Protein 6W54 (pdb70)

B-factor: mean 24.93, std 11.43, range [11.25, 69.21]

Sequence (221 aa):
LYSHLNGTNEEVLDRMKVAELCKGWSVYRDASEWANFKKEMFTPDANIWTTWSGAQTIDSFIQISKDGKDKGAFIMHRECGTLVDLNPKTQRAIGKMKTTITQRFEYEGVPFDIDCDNYFIFFCLKDSNGDWKARWYKVFYVKDKFVPVGVPTAENMEKLAKKLFSKENLEQYPWGYQYLAVAQANLGYPIDKKLPTWKNELYHTMYDAMKEWMEGKEIDLHW

Secondary structure (DSSP, 8-state):
--B-SS--HHHHHHHHHHHHHHHHIIIIIHTT-HHHHHTTEEEEEEEEETTTEEEEHHHHHHHHHHHHHTT--EEEEEEEEEEEEETTTTEEEEEEEEEEEEEEEETTEEEEEEEEEEEEEEEEE-TTS-EEEEEEEEEEEEEEEEESS---HHHHHHHHHHT-HHHHTTS-TTSHHHHHHHHHHT--------BSSSTHHHHHHHHHHHHHTT-------

Structure (mmCIF, N/CA/C/O backbone):
data_6W54
#
_entry.id   6W54
#
_cell.length_a   81.971
_cell.length_b   81.971
_cell.length_c   103.055
_cell.angle_alpha   90.000
_cell.angle_beta   90.000
_cell.angle_gamma   120.000
#
_symmetry.space_group_name_H-M   'H 3'
#
loop_
_entity.id
_entity.type
_entity.pdbx_description
1 polymer 'Gallate decarboxylase'
2 non-polymer 4-NITROCATECHOL
3 non-polymer 'POTASSIUM ION'
4 non-polymer 'COBALT (II) ION'
5 water water
#
loop_
_atom_site.group_PDB
_atom_site.id
_atom_site.type_symbol
_atom_site.label_atom_id
_atom_site.label_alt_id
_atom_site.label_comp_id
_atom_site.label_asym_id
_atom_site.label_entity_id
_atom_site.label_seq_id
_atom_site.pdbx_PDB_ins_code
_atom_site.Cartn_x
_atom_site.Cartn_y
_atom_site.Cartn_z
_atom_site.occupancy
_atom_site.B_iso_or_equiv
_atom_site.auth_seq_id
_atom_site.auth_comp_id
_atom_site.auth_asym_id
_atom_site.auth_atom_id
_atom_site.pdbx_PDB_model_num
ATOM 1 N N . LEU A 1 11 ? 13.19700 17.72900 85.59000 1.000 46.80000 11 LEU A N 1
ATOM 2 C CA . LEU A 1 11 ? 13.25700 16.76500 86.68400 1.000 46.25000 11 LEU A CA 1
ATOM 3 C C . LEU A 1 11 ? 11.87700 16.17300 86.91000 1.000 41.66000 11 LEU A C 1
ATOM 4 O O . LEU A 1 11 ? 11.35900 16.13700 88.03100 1.000 41.59000 11 LEU A O 1
ATOM 9 N N . TYR A 1 12 ? 11.28100 15.72700 85.81600 1.000 36.51000 12 TYR A N 1
ATOM 10 C CA . TYR A 1 12 ? 9.98400 15.09400 85.88700 1.000 29.85000 12 TYR A CA 1
ATOM 11 C C . TYR A 1 12 ? 10.12400 13.62100 86.28500 1.000 24.91000 12 TYR A C 1
ATOM 12 O O . TYR A 1 12 ? 11.19100 13.00200 86.15900 1.000 25.57000 12 TYR A O 1
ATOM 21 N N . SER A 1 13 ? 9.01000 13.05800 86.73600 1.000 21.11000 13 SER A N 1
ATOM 22 C CA . SER A 1 13 ? 8.86200 11.62900 86.95400 1.000 19.28000 13 SER A CA 1
ATOM 23 C C . SER A 1 13 ? 8.29000 11.01000 85.68100 1.000 18.10000 13 SER A C 1
ATOM 24 O O . SER A 1 13 ? 7.24800 11.45500 85.18400 1.000 21.70000 13 SER A O 1
ATOM 27 N N . HIS A 1 14 ? 8.97400 9.99900 85.14500 1.000 17.68000 14 HIS A N 1
ATOM 28 C CA . HIS A 1 14 ? 8.49900 9.35600 83.91600 1.000 15.53000 14 HIS A CA 1
ATOM 29 C C . HIS A 1 14 ? 8.88600 7.88800 83.81900 1.000 15.58000 14 HIS A C 1
ATOM 30 O O . HIS A 1 14 ? 8.23700 7.12800 83.09200 1.000 17.98000 14 HIS A O 1
ATOM 37 N N . LEU A 1 15 ? 9.93100 7.46800 84.53200 1.000 15.44000 15 LEU A N 1
ATOM 38 C CA . LEU A 1 15 ? 10.27100 6.05600 84.65800 1.000 16.64000 15 LEU A CA 1
ATOM 39 C C . LEU A 1 15 ? 10.57700 5.77700 86.12000 1.000 15.59000 15 LEU A C 1
ATOM 40 O O . LEU A 1 15 ? 11.03200 6.65700 86.85100 1.000 17.42000 15 LEU A O 1
ATOM 45 N N . ASN A 1 16 ? 10.29600 4.55700 86.55400 1.000 16.82000 16 ASN A N 1
ATOM 46 C CA . ASN A 1 16 ? 10.61100 4.13200 87.92900 1.000 17.33000 16 ASN A CA 1
ATOM 47 C C . ASN A 1 16 ? 9.87700 5.07600 88.87600 1.000 18.25000 16 ASN A C 1
ATOM 48 O O . ASN A 1 16 ? 8.69200 5.35800 88.64800 1.000 17.63000 16 ASN A O 1
ATOM 53 N N . GLY A 1 17 ? 10.50900 5.56300 89.94000 1.000 17.93000 17 GLY A N 1
ATOM 54 C CA . GLY A 1 17 ? 9.80400 6.44500 90.85400 1.000 19.64000 17 GLY A CA 1
ATOM 55 C C . GLY A 1 17 ? 9.08600 5.69000 91.94800 1.000 19.27000 17 GLY A C 1
ATOM 56 O O . GLY A 1 17 ? 9.17900 4.46600 92.08000 1.000 20.93000 17 GLY A O 1
ATOM 57 N N . THR A 1 18 ? 8.36600 6.45100 92.76600 1.000 19.74000 18 THR A N 1
ATOM 58 C CA . THR A 1 18 ? 7.63200 5.86700 93.87500 1.000 19.59000 18 THR A CA 1
ATOM 59 C C . THR A 1 18 ? 6.37700 5.15700 93.36400 1.000 18.67000 18 THR A C 1
ATOM 60 O O . THR A 1 18 ? 5.92900 5.35900 92.23200 1.000 18.28000 18 THR A O 1
ATOM 64 N N . ASN A 1 19 ? 5.80200 4.31100 94.22100 1.000 18.77000 19 ASN A N 1
ATOM 65 C CA . ASN A 1 19 ? 4.58900 3.60700 93.84100 1.000 19.08000 19 ASN A CA 1
ATOM 66 C C . ASN A 1 19 ? 3.46500 4.57600 93.49900 1.000 18.27000 19 ASN A C 1
ATOM 67 O O . ASN A 1 19 ? 2.71400 4.34200 92.54800 1.000 18.88000 19 ASN A O 1
ATOM 72 N N . GLU A 1 20 ? 3.32100 5.66600 94.26300 1.000 19.19000 20 GLU A N 1
ATOM 73 C CA . GLU A 1 20 ? 2.27700 6.63700 93.94400 1.000 21.71000 20 GLU A CA 1
ATOM 74 C C . GLU A 1 20 ? 2.52900 7.30700 92.60000 1.000 20.60000 20 GLU A C 1
ATOM 75 O O . GLU A 1 20 ? 1.58100 7.54600 91.83600 1.000 19.13000 20 GLU A O 1
ATOM 81 N N . GLU A 1 21 ? 3.79700 7.61500 92.29200 1.000 20.93000 21 GLU A N 1
ATOM 82 C CA . GLU A 1 21 ? 4.13300 8.15100 90.97000 1.000 18.17000 21 GLU A CA 1
ATOM 83 C C . GLU A 1 21 ? 3.79000 7.16400 89.85900 1.000 17.49000 21 GLU A C 1
ATOM 84 O O . GLU A 1 21 ? 3.20100 7.54000 88.84400 1.000 17.95000 21 GLU A O 1
ATOM 90 N N . VAL A 1 22 ? 4.14700 5.89100 90.03000 1.000 17.15000 22 VAL A N 1
ATOM 91 C CA . VAL A 1 22 ? 3.79300 4.88400 89.02600 1.000 14.93000 22 VAL A CA 1
ATOM 92 C C . VAL A 1 22 ? 2.29400 4.90000 88.78100 1.000 16.84000 22 VAL A C 1
ATOM 93 O O . VAL A 1 22 ? 1.82400 4.89800 87.63500 1.000 16.75000 22 VAL A O 1
ATOM 97 N N . LEU A 1 23 ? 1.51300 4.90600 89.86700 1.000 17.13000 23 LEU A N 1
ATOM 98 C CA . LEU A 1 23 ? 0.06800 4.80100 89.71800 1.000 16.35000 23 LEU A CA 1
ATOM 99 C C . LEU A 1 23 ? -0.51600 6.04400 89.04700 1.000 15.17000 23 LEU A C 1
ATOM 100 O O . LEU A 1 23 ? -1.42700 5.93900 88.21700 1.000 15.68000 23 LEU A O 1
ATOM 105 N N . ASP A 1 24 ? 0.00900 7.22100 89.36800 1.000 15.21000 24 ASP A N 1
ATOM 106 C CA . ASP A 1 24 ? -0.37700 8.43600 88.64900 1.000 16.95000 24 ASP A CA 1
ATOM 107 C C . ASP A 1 24 ? -0.05500 8.33700 87.16000 1.000 16.28000 24 ASP A C 1
ATOM 108 O O . ASP A 1 24 ? -0.88100 8.68700 86.32100 1.000 16.30000 24 ASP A O 1
ATOM 113 N N . ARG A 1 25 ? 1.13000 7.85600 86.80500 1.000 16.59000 25 ARG A N 1
ATOM 114 C CA . ARG A 1 25 ? 1.46200 7.72900 85.38600 1.000 14.36000 25 ARG A CA 1
ATOM 115 C C . ARG A 1 25 ? 0.59600 6.68200 84.69900 1.000 14.46000 25 ARG A C 1
ATOM 116 O O . ARG A 1 25 ? 0.25600 6.83400 83.52200 1.000 15.28000 25 ARG A O 1
ATOM 124 N N . MET A 1 26 ? 0.21900 5.62200 85.40800 1.000 14.47000 26 MET A N 1
ATOM 125 C CA . MET A 1 26 ? -0.68600 4.64000 84.82600 1.000 16.39000 26 MET A CA 1
ATOM 126 C C . MET A 1 26 ? -2.03200 5.28700 84.52600 1.000 15.20000 26 MET A C 1
ATOM 127 O O . MET A 1 26 ? -2.63900 5.05100 83.47200 1.000 15.57000 26 MET A O 1
ATOM 132 N N . LYS A 1 27 ? -2.53700 6.08600 85.46400 1.000 14.77000 27 LYS A N 1
ATOM 133 C CA . LYS A 1 27 ? -3.85800 6.68800 85.28500 1.000 13.73000 27 LYS A CA 1
ATOM 134 C C . LYS A 1 27 ? -3.85700 7.69600 84.14700 1.000 12.63000 27 LYS A C 1
ATOM 135 O O . LYS A 1 27 ? -4.82600 7.77600 83.38000 1.000 14.32000 27 LYS A O 1
ATOM 141 N N . VAL A 1 28 ? -2.79000 8.48200 84.02800 1.000 13.31000 28 VAL A N 1
ATOM 142 C CA . VAL A 1 28 ? -2.68800 9.43100 82.91400 1.000 14.12000 28 VAL A CA 1
ATOM 143 C C . VAL A 1 28 ? -2.56400 8.69300 81.58300 1.000 15.08000 28 VAL A C 1
ATOM 144 O O . VAL A 1 28 ? -3.20900 9.06200 80.58600 1.000 14.43000 28 VAL A O 1
ATOM 148 N N . ALA A 1 29 ? -1.77900 7.61500 81.54900 1.000 13.79000 29 ALA A N 1
ATOM 149 C CA . ALA A 1 29 ? -1.66700 6.84300 80.31100 1.000 14.80000 29 ALA A CA 1
ATOM 150 C C . ALA A 1 29 ? -3.01500 6.29400 79.86500 1.000 14.83000 29 ALA A C 1
ATOM 151 O O . ALA A 1 29 ? -3.34000 6.33000 78.67100 1.000 14.22000 29 ALA A O 1
ATOM 153 N N . GLU A 1 30 ? -3.81300 5.77400 80.80800 1.000 14.53000 30 GLU A N 1
ATOM 154 C CA . GLU A 1 30 ? -5.12900 5.26200 80.44900 1.000 13.85000 30 GLU A CA 1
ATOM 155 C C . GLU A 1 30 ? -5.99700 6.38400 79.87200 1.000 14.36000 30 GLU A C 1
ATOM 156 O O . GLU A 1 30 ? -6.73300 6.18900 78.89800 1.000 15.01000 30 GLU A O 1
ATOM 162 N N . LEU A 1 31 ? -5.99100 7.54400 80.53000 1.000 13.72000 31 LEU A N 1
ATOM 163 C CA . LEU A 1 31 ? -6.75900 8.68800 80.04900 1.000 14.15000 31 LEU A CA 1
ATOM 164 C C . LEU A 1 31 ? -6.48300 8.95900 78.57600 1.000 13.04000 31 LEU A C 1
ATOM 165 O O . LEU A 1 31 ? -7.40900 9.04300 77.76500 1.000 14.21000 31 LEU A O 1
ATOM 170 N N . CYS A 1 32 ? -5.213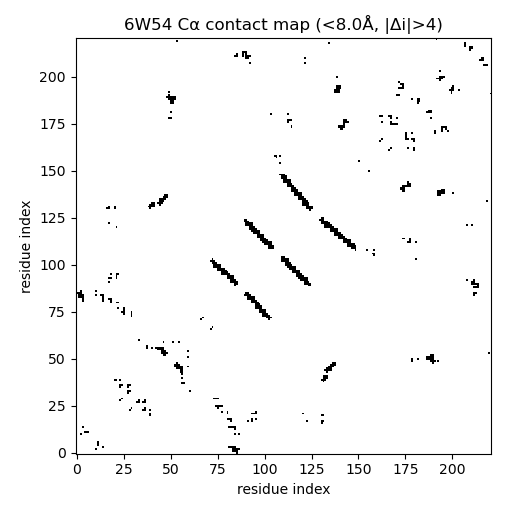00 9.08700 78.21200 1.000 14.73000 32 CYS A N 1
ATOM 171 C CA . CYS A 1 32 ? -4.86500 9.35800 76.81800 1.000 13.65000 32 CYS A CA 1
ATOM 172 C C . CYS A 1 32 ? -5.43500 8.28400 75.89100 1.000 13.29000 32 CYS A C 1
ATOM 173 O O . CYS A 1 32 ? -6.00600 8.59300 74.84200 1.000 13.86000 32 CYS A O 1
ATOM 176 N N . LYS A 1 33 ? -5.25500 7.01300 76.24300 1.000 13.33000 33 LYS A N 1
ATOM 177 C CA . LYS A 1 33 ? -5.73500 5.92600 75.40900 1.000 14.11000 33 LYS A CA 1
ATOM 178 C C . LYS A 1 33 ? -7.23100 5.95900 75.20900 1.000 15.18000 33 LYS A C 1
ATOM 179 O O . LYS A 1 33 ? -7.72800 5.36500 74.24200 1.000 15.32000 33 LYS A O 1
ATOM 185 N N . GLY A 1 34 ? -7.96100 6.63600 76.09200 1.000 13.15000 34 GLY A N 1
ATOM 186 C CA . GLY A 1 34 ? -9.39000 6.81400 75.90100 1.000 14.48000 34 GLY A CA 1
ATOM 187 C C . GLY A 1 34 ? -9.74600 7.46600 74.58100 1.000 13.17000 34 GLY A C 1
ATOM 188 O O . GLY A 1 34 ? -10.83300 7.21800 74.05800 1.000 14.97000 34 GLY A O 1
ATOM 189 N N . TRP A 1 35 ? -8.84400 8.26800 74.00500 1.000 13.07000 35 TRP A N 1
ATOM 190 C CA . TRP A 1 35 ? -9.14300 8.83400 72.69400 1.000 15.19000 35 TRP A CA 1
ATOM 191 C C . TRP A 1 35 ? -9.31600 7.71700 71.68200 1.000 16.16000 35 TRP A C 1
ATOM 192 O O . TRP A 1 35 ? -10.30100 7.68500 70.92400 1.000 16.19000 35 TRP A O 1
ATOM 203 N N . SER A 1 36 ? -8.35700 6.78700 71.65700 1.000 16.22000 36 SER A N 1
ATOM 204 C CA . SER A 1 36 ? -8.40600 5.70000 70.68700 1.000 16.01000 36 SER A CA 1
ATOM 205 C C . SER A 1 36 ? -9.53600 4.72000 70.99500 1.000 15.41000 36 SER A C 1
ATOM 206 O O . SER A 1 36 ? -10.26000 4.28900 70.08800 1.000 18.38000 36 SER A O 1
ATOM 209 N N . VAL A 1 37 ? -9.74000 4.38700 72.26200 1.000 15.72000 37 VAL A N 1
ATOM 210 C CA . VAL A 1 37 ? -10.74400 3.38300 72.60000 1.000 15.64000 37 VAL A CA 1
ATOM 211 C C . VAL A 1 37 ? -12.15400 3.96800 72.53800 1.000 13.80000 37 VAL A C 1
ATOM 212 O O . VAL A 1 37 ? -13.07000 3.38000 71.94100 1.000 16.72000 37 VAL A O 1
ATOM 216 N N . TYR A 1 38 ? -12.36600 5.13000 73.16000 1.000 15.02000 38 TYR A N 1
ATOM 217 C CA . TYR A 1 38 ? -13.72700 5.63500 73.31400 1.000 16.66000 38 TYR A CA 1
ATOM 218 C C . TYR A 1 38 ? -14.21000 6.40600 72.09400 1.000 16.64000 38 TYR A C 1
ATOM 219 O O . TYR A 1 38 ? -15.36000 6.24500 71.68900 1.000 17.23000 38 TYR A O 1
ATOM 228 N N . ARG A 1 39 ? -13.37800 7.26400 71.50100 1.000 15.31000 39 ARG A N 1
ATOM 229 C CA . ARG A 1 39 ? -13.87700 8.04600 70.38300 1.000 16.88000 39 ARG A CA 1
ATOM 230 C C . ARG A 1 39 ? -14.21900 7.14300 69.21400 1.000 16.16000 39 ARG A C 1
ATOM 231 O O . ARG A 1 39 ? -15.25100 7.32500 68.56600 1.000 17.66000 39 ARG A O 1
ATOM 239 N N . ASP A 1 40 ? -13.35800 6.16800 68.92300 1.000 16.90000 40 ASP A N 1
ATOM 240 C CA . ASP A 1 40 ? -13.60900 5.31900 67.76400 1.000 19.50000 40 ASP A CA 1
ATOM 241 C C . ASP A 1 40 ? -14.89700 4.53300 67.93000 1.000 22.38000 40 ASP A C 1
ATOM 242 O O . ASP A 1 40 ? -15.59100 4.25600 66.94900 1.000 26.02000 40 ASP A O 1
ATOM 247 N N . ALA A 1 41 ? -15.24600 4.19800 69.16300 1.000 20.01000 41 ALA A N 1
ATOM 248 C CA . ALA A 1 41 ? -16.41700 3.38900 69.48300 1.000 18.79000 41 ALA A CA 1
ATOM 249 C C . ALA A 1 41 ? -17.64000 4.23600 69.83200 1.000 19.68000 41 ALA A C 1
ATOM 250 O O . ALA A 1 41 ? -18.66900 3.68300 70.23200 1.000 20.33000 41 ALA A O 1
ATOM 252 N N . SER A 1 42 ? -17.54400 5.55800 69.67000 1.000 17.92000 42 SER A N 1
ATOM 253 C CA . SER A 1 42 ? -18.59900 6.50100 70.06000 1.000 17.72000 42 SER A CA 1
ATOM 254 C C . SER A 1 42 ? -19.09400 6.30000 71.49100 1.000 19.18000 42 SER A C 1
ATOM 255 O O . SER A 1 42 ? -20.28600 6.40800 71.76800 1.000 19.47000 42 SER A O 1
ATOM 258 N N . GLU A 1 43 ? -18.16400 6.02800 72.40700 1.000 17.39000 43 GLU A N 1
ATOM 259 C CA . GLU A 1 43 ? -18.47400 5.97000 73.83200 1.000 17.59000 43 GLU A CA 1
ATOM 260 C C . GLU A 1 43 ? -18.25400 7.37200 74.39400 1.000 17.44000 43 GLU A C 1
ATOM 261 O O . GLU A 1 43 ? -17.23000 7.68000 75.00500 1.000 17.24000 43 GLU A O 1
ATOM 267 N N . TRP A 1 44 ? -19.24800 8.25000 74.15400 1.000 18.04000 44 TRP A N 1
ATOM 268 C CA . TRP A 1 44 ? -19.04400 9.68000 74.34800 1.000 18.01000 44 TRP A CA 1
ATOM 269 C C . TRP A 1 44 ? -18.99800 10.08500 75.81500 1.000 17.92000 44 TRP A C 1
ATOM 270 O O . TRP A 1 44 ? -18.28400 11.03300 76.15200 1.000 18.41000 44 TRP A O 1
ATOM 281 N N . ALA A 1 45 ? -19.74600 9.40500 76.69700 1.000 17.36000 45 ALA A N 1
ATOM 282 C CA . ALA A 1 45 ? -19.63300 9.72200 78.11600 1.000 19.70000 45 ALA A CA 1
ATOM 283 C C . ALA A 1 45 ? -18.25200 9.33600 78.64700 1.000 17.88000 45 ALA A C 1
ATOM 284 O O . ALA A 1 45 ? -17.65300 10.07200 79.44000 1.000 18.35000 45 ALA A O 1
ATOM 286 N N . ASN A 1 46 ? -17.73100 8.17900 78.22600 1.000 16.72000 46 ASN A N 1
ATOM 287 C CA . ASN A 1 46 ? -16.39400 7.78200 78.66200 1.000 16.47000 46 ASN A CA 1
ATOM 288 C C . ASN A 1 46 ? -15.34700 8.74800 78.12300 1.000 15.47000 46 ASN A C 1
ATOM 289 O O . ASN A 1 46 ? -14.37900 9.07700 78.81600 1.000 16.02000 46 ASN A O 1
ATOM 294 N N . PHE A 1 47 ? -15.53000 9.20400 76.88000 1.000 14.94000 47 PHE A N 1
ATOM 295 C CA . PHE A 1 47 ? -14.62700 10.17700 76.27700 1.000 15.22000 47 PHE A CA 1
ATOM 296 C C . PHE A 1 47 ? -14.63200 11.48600 77.05300 1.000 16.09000 47 PHE A C 1
ATOM 297 O O . PHE A 1 47 ? -13.57400 12.03400 77.39400 1.000 15.77000 47 PHE A O 1
ATOM 305 N N . LYS A 1 48 ? -15.81900 11.99200 77.38100 1.000 16.28000 48 LYS A N 1
ATOM 306 C CA A LYS A 1 48 ? -15.88000 13.26200 78.09000 0.620 15.28000 48 LYS A CA 1
ATOM 307 C CA B LYS A 1 48 ? -15.88600 13.26200 78.09500 0.380 16.37000 48 LYS A CA 1
ATOM 308 C C . LYS A 1 48 ? -15.18000 13.17600 79.44200 1.000 15.98000 48 LYS A C 1
ATOM 309 O O . LYS A 1 48 ? -14.62000 14.17600 79.92900 1.000 17.82000 48 LYS A O 1
ATOM 320 N N . GLU A 1 49 ? -15.20400 11.99800 80.07100 1.000 15.09000 49 GLU A N 1
ATOM 321 C CA . GLU A 1 49 ? -14.56400 11.84200 81.38100 1.000 15.75000 49 GLU A CA 1
ATOM 322 C C . GLU A 1 49 ? -13.05100 12.05200 81.34100 1.000 17.66000 49 GLU A C 1
ATOM 323 O O . GLU A 1 49 ? -12.42800 12.24100 82.39800 1.000 17.89000 49 GLU A O 1
ATOM 329 N N . MET A 1 50 ? -12.43100 11.99400 80.16000 1.000 15.76000 50 MET A N 1
ATOM 330 C CA . MET A 1 50 ? -11.01000 12.25600 80.05900 1.000 14.38000 50 MET A CA 1
ATOM 331 C C . MET A 1 50 ? -10.66000 13.71000 80.32600 1.000 14.53000 50 MET A C 1
ATOM 332 O O . MET A 1 50 ? -9.48000 14.00300 80.55900 1.000 15.98000 50 MET A O 1
ATOM 337 N N . PHE A 1 51 ? -11.64500 14.61900 80.26800 1.000 15.78000 51 PHE A N 1
ATOM 338 C CA . PHE A 1 51 ? -11.39300 16.04300 80.14300 1.000 16.15000 51 PHE A CA 1
ATOM 339 C C . PHE A 1 51 ? -12.00700 16.85000 81.28000 1.000 15.05000 51 PHE A C 1
ATOM 340 O O . PHE A 1 51 ? -13.02600 16.46500 81.87700 1.000 16.59000 51 PHE A O 1
ATOM 348 N N . THR A 1 52 ? -11.35800 17.99700 81.56300 1.000 15.50000 52 THR A N 1
ATOM 349 C CA . THR A 1 52 ? -11.97400 19.00700 82.40800 1.000 16.71000 52 THR A CA 1
ATOM 350 C C . THR A 1 52 ? -13.22000 19.55000 81.70900 1.000 17.11000 52 THR A C 1
ATOM 351 O O . THR A 1 52 ? -13.37700 19.40200 80.49600 1.000 17.47000 52 THR A O 1
ATOM 355 N N . PRO A 1 53 ? -14.13400 20.18500 82.44800 1.000 17.25000 53 PRO A N 1
ATOM 356 C CA . PRO A 1 53 ? -15.37100 20.66900 81.79400 1.000 18.27000 53 PRO A CA 1
ATOM 357 C C . PRO A 1 53 ? -15.10400 21.72100 80.74600 1.000 19.82000 53 PRO A C 1
ATOM 358 O O . PRO A 1 53 ? -15.87800 21.85000 79.78900 1.000 21.79000 53 PRO A O 1
ATOM 362 N N . ASP A 1 54 ? -13.99600 22.44800 80.87400 1.000 21.39000 54 ASP A N 1
ATOM 363 C CA . ASP A 1 54 ? -13.66900 23.56300 79.99200 1.000 21.61000 54 ASP A CA 1
ATOM 364 C C . ASP A 1 54 ? -12.50600 23.24300 79.06500 1.000 19.96000 54 ASP A C 1
ATOM 365 O O . ASP A 1 54 ? -11.86200 24.16000 78.54800 1.000 20.18000 54 ASP A O 1
ATOM 370 N N . ALA A 1 55 ? -12.23900 21.95800 78.83400 1.000 18.35000 55 ALA A N 1
ATOM 371 C CA . ALA A 1 55 ? -11.10700 21.55800 78.00700 1.000 17.38000 55 ALA A CA 1
ATOM 372 C C . ALA A 1 55 ? -11.23200 22.09900 76.58800 1.000 17.08000 55 ALA A C 1
ATOM 373 O O . ALA A 1 55 ? -12.33700 22.27100 76.04500 1.000 18.81000 55 ALA A O 1
ATOM 375 N N . ASN A 1 56 ? -10.07600 22.30100 75.96400 1.000 17.84000 56 ASN A N 1
ATOM 376 C CA . ASN A 1 56 ? -9.98800 22.72400 74.57100 1.000 18.79000 56 ASN A CA 1
ATOM 377 C C . ASN A 1 56 ? -9.18900 21.70500 73.77200 1.000 18.35000 56 ASN A C 1
ATOM 378 O O . ASN A 1 56 ? -8.17100 21.17800 74.25100 1.000 18.63000 56 ASN A O 1
ATOM 383 N N . ILE A 1 57 ? -9.65800 21.47000 72.53900 1.000 16.93000 57 ILE A N 1
ATOM 384 C CA . ILE A 1 57 ? -9.15800 20.45000 71.63100 1.000 17.19000 57 ILE A CA 1
ATOM 385 C C . ILE A 1 57 ? -8.87000 21.11800 70.29800 1.000 17.64000 57 ILE A C 1
ATOM 386 O O . ILE A 1 57 ? -9.59500 22.02800 69.87200 1.000 19.45000 57 ILE A O 1
ATOM 391 N N . TRP A 1 58 ? -7.83000 20.62300 69.60800 1.000 17.35000 58 TRP A N 1
ATOM 392 C CA . TRP A 1 58 ? -7.55400 20.99200 68.22200 1.000 16.71000 58 TRP A CA 1
ATOM 393 C C . TRP A 1 58 ? -7.42600 19.73000 67.39100 1.000 15.10000 58 TRP A C 1
ATOM 394 O O . TRP A 1 58 ? -6.81400 18.75400 67.83800 1.000 15.60000 58 TRP A O 1
ATOM 405 N N . THR A 1 59 ? -8.01100 19.74300 66.19000 1.000 16.09000 59 THR A N 1
ATOM 406 C CA . THR A 1 59 ? -7.75500 18.69900 65.20800 1.000 16.64000 59 THR A CA 1
ATOM 407 C C . THR A 1 59 ? -7.62000 19.36300 63.84900 1.000 14.98000 59 THR A C 1
ATOM 408 O O . THR A 1 59 ? -7.98100 20.53500 63.67700 1.000 17.03000 59 THR A O 1
ATOM 412 N N . THR A 1 60 ? -7.13200 18.59800 62.86100 1.000 15.89000 60 THR A N 1
ATOM 413 C CA . THR A 1 60 ? -6.97800 19.17900 61.52200 1.000 15.16000 60 THR A CA 1
ATOM 414 C C . THR A 1 60 ? -8.31400 19.60200 60.93900 1.000 16.52000 60 THR A C 1
ATOM 415 O O . THR A 1 60 ? -8.39700 20.62100 60.25200 1.000 17.61000 60 THR A O 1
ATOM 419 N N . TRP A 1 61 ? -9.36300 18.80500 61.15800 1.000 16.78000 61 TRP A N 1
ATOM 420 C CA . TRP A 1 61 ? -10.64700 19.04200 60.51200 1.000 17.20000 61 TRP A CA 1
ATOM 421 C C . TRP A 1 61 ? -11.59600 19.92200 61.30700 1.000 18.22000 61 TRP A C 1
ATOM 422 O O . TRP A 1 61 ? -12.57200 20.42200 60.74000 1.000 19.09000 61 TRP A O 1
ATOM 433 N N . SER A 1 62 ? -11.34200 20.11200 62.59400 1.000 19.04000 62 SER A N 1
ATOM 434 C CA . SER A 1 62 ? -12.20100 20.91200 63.44500 1.000 18.54000 62 SER A CA 1
ATOM 435 C C . SER A 1 62 ? -11.57100 22.22600 63.87100 1.000 20.32000 62 SER A C 1
ATOM 436 O O . SER A 1 62 ? -12.30500 23.14400 64.25800 1.000 19.94000 62 SER A O 1
ATOM 439 N N . GLY A 1 63 ? -10.24500 22.34300 63.79800 1.000 19.65000 63 GLY A N 1
ATOM 440 C CA . GLY A 1 63 ? -9.62500 23.50200 64.42200 1.000 19.34000 63 GLY A CA 1
ATOM 441 C C . GLY A 1 63 ? -9.95600 23.52400 65.91400 1.000 18.02000 63 GLY A C 1
ATOM 442 O O . GLY A 1 63 ? -10.25200 22.49700 66.52600 1.000 18.28000 63 GLY A O 1
ATOM 443 N N . ALA A 1 64 ? -9.88700 24.71900 66.49700 1.000 19.92000 64 ALA A N 1
ATOM 444 C CA . ALA A 1 64 ? -10.09500 24.87100 67.93200 1.000 20.65000 64 ALA A CA 1
ATOM 445 C C . ALA A 1 64 ? -11.54400 24.58700 68.31200 1.000 20.56000 64 ALA A C 1
ATOM 446 O O . ALA A 1 64 ? -12.47400 25.09700 67.67700 1.000 21.62000 64 ALA A O 1
ATOM 448 N N . GLN A 1 65 ? -11.73200 23.77900 69.36200 1.000 19.20000 65 GLN A N 1
ATOM 449 C CA . GLN A 1 65 ? -13.05800 23.46800 69.86900 1.000 19.47000 65 GLN A CA 1
ATOM 450 C C . GLN A 1 65 ? -12.99600 23.33400 71.38400 1.000 20.89000 65 GLN A C 1
ATOM 451 O O . GLN A 1 65 ? -11.94100 23.06800 71.96000 1.000 22.30000 65 GLN A O 1
ATOM 457 N N . THR A 1 66 ? -14.14600 23.50700 72.02900 1.000 20.30000 66 THR A N 1
ATOM 458 C CA . THR A 1 66 ? -14.26100 23.02100 73.39800 1.000 20.89000 66 THR A CA 1
ATOM 459 C C . THR A 1 66 ? -14.56700 21.52700 73.37500 1.000 20.13000 66 THR A C 1
ATOM 460 O O . THR A 1 66 ? -14.95400 20.95500 72.35000 1.000 19.60000 66 THR A O 1
ATOM 464 N N . ILE A 1 67 ? -14.41100 20.87500 74.52600 1.000 21.14000 67 ILE A N 1
ATOM 465 C CA . ILE A 1 67 ? -14.72900 19.44900 74.57900 1.000 21.28000 67 ILE A CA 1
ATOM 466 C C . ILE A 1 67 ? -16.19000 19.21700 74.19900 1.000 19.47000 67 ILE A C 1
ATOM 467 O O . ILE A 1 67 ? -16.50100 18.31100 73.42100 1.000 18.31000 67 ILE A O 1
ATOM 472 N N . ASP A 1 68 ? -17.10800 20.04900 74.70000 1.000 19.88000 68 ASP A N 1
ATOM 473 C CA . ASP A 1 68 ? -18.50700 19.81000 74.37100 1.000 20.34000 68 ASP A CA 1
ATOM 474 C C . ASP A 1 68 ? -18.80000 20.08100 72.90300 1.000 19.34000 68 ASP A C 1
ATOM 475 O O . ASP A 1 68 ? -19.52100 19.30800 72.26100 1.000 19.38000 68 ASP A O 1
ATOM 480 N N . SER A 1 69 ? -18.25200 21.16400 72.35100 1.000 20.85000 69 SER A N 1
ATOM 481 C CA . SER A 1 69 ? -18.49500 21.44600 70.93600 1.000 20.81000 69 SER A CA 1
ATOM 482 C C . SER A 1 69 ? -17.85500 20.38200 70.05400 1.000 20.20000 69 SER A C 1
ATOM 483 O O . SER A 1 69 ? -18.42700 19.99300 69.03300 1.000 19.85000 69 SER A O 1
ATOM 486 N N . PHE A 1 70 ? -16.70100 19.86400 70.45700 1.000 19.12000 70 PHE A N 1
ATOM 487 C CA . PHE A 1 70 ? -16.04400 18.81700 69.68900 1.000 17.85000 70 PHE A CA 1
ATOM 488 C C . PHE A 1 70 ? -16.87100 17.54000 69.68200 1.000 17.88000 70 PHE A C 1
ATOM 489 O O . PHE A 1 70 ? -16.93500 16.83800 68.66100 1.000 18.98000 70 PHE A O 1
ATOM 497 N N . ILE A 1 71 ? -17.46400 17.18900 70.83000 1.000 18.04000 71 ILE A N 1
ATOM 498 C CA . ILE A 1 71 ? -18.29300 15.99000 70.87500 1.000 19.03000 71 ILE A CA 1
ATOM 499 C C . ILE A 1 71 ? -19.49000 16.15900 69.94000 1.000 20.31000 71 ILE A C 1
ATOM 500 O O . ILE A 1 71 ? -19.83200 15.24900 69.17300 1.000 19.66000 71 ILE A O 1
ATOM 505 N N . GLN A 1 72 ? -20.13700 17.33800 69.96600 1.000 20.55000 72 GLN A N 1
ATOM 506 C CA . GLN A 1 72 ? -21.30300 17.53800 69.10600 1.000 22.23000 72 GLN A CA 1
ATOM 507 C C . GLN A 1 72 ? -20.93800 17.44800 67.63000 1.000 21.93000 72 GLN A C 1
ATOM 508 O O . GLN A 1 72 ? -21.62800 16.77900 66.85200 1.000 21.32000 72 GLN A O 1
ATOM 514 N N . ILE A 1 73 ? -19.87600 18.14500 67.21100 1.000 22.73000 73 ILE A N 1
ATOM 515 C CA . ILE A 1 73 ? -19.53400 18.12500 65.79200 1.000 20.95000 73 ILE A CA 1
ATOM 516 C C . ILE A 1 73 ? -19.00300 16.75900 65.35800 1.000 19.23000 73 ILE A C 1
ATOM 517 O O . ILE A 1 73 ? -19.17100 16.37400 64.18700 1.000 20.33000 73 ILE A O 1
ATOM 522 N N . SER A 1 74 ? -18.36200 16.00100 66.26500 1.000 18.89000 74 SER A N 1
ATOM 523 C CA . SER A 1 74 ? -17.95300 14.64000 65.92100 1.000 19.91000 74 SER A CA 1
ATOM 524 C C . SER A 1 74 ? -19.15300 13.73500 65.70800 1.000 20.05000 74 SER A C 1
ATOM 525 O O . SER A 1 74 ? -19.18500 12.92200 64.78000 1.000 21.53000 74 SER A O 1
ATOM 528 N N . LYS A 1 75 ? -20.13000 13.82500 66.59900 1.000 20.67000 75 LYS A N 1
ATOM 529 C CA . LYS A 1 75 ? -21.37000 13.08600 66.39500 1.000 21.18000 75 LYS A CA 1
ATOM 530 C C . LYS A 1 75 ? -21.96500 13.41400 65.04200 1.000 23.65000 75 LYS A C 1
ATOM 531 O O . LYS A 1 75 ? -22.38100 12.51900 64.30100 1.000 25.06000 75 LYS A O 1
ATOM 537 N N . ASP A 1 76 ? -22.01800 14.70500 64.70900 1.000 24.24000 76 ASP A N 1
ATOM 538 C CA . ASP A 1 76 ? -22.60300 15.13100 63.43600 1.000 25.13000 76 ASP A CA 1
ATOM 539 C C . ASP A 1 76 ? -21.86200 14.50300 62.26600 1.000 24.52000 76 ASP A C 1
ATOM 540 O O . ASP A 1 76 ? -22.47600 13.99000 61.31900 1.000 25.66000 76 ASP A O 1
ATOM 545 N N . GLY A 1 77 ? -20.53400 14.52700 62.32900 1.000 23.87000 77 GLY A N 1
ATOM 546 C CA . GLY A 1 77 ? -19.74100 13.97700 61.24700 1.000 23.91000 77 GLY A CA 1
ATOM 547 C C . GLY A 1 77 ? -19.90400 12.47800 61.10500 1.000 21.89000 77 GLY A C 1
ATOM 548 O O . GLY A 1 77 ? -20.01900 11.96000 59.99600 1.000 23.34000 77 GLY A O 1
ATOM 549 N N . LYS A 1 78 ? -19.91000 11.75400 62.22500 1.000 21.95000 78 LYS A N 1
ATOM 550 C CA . LYS A 1 78 ? -20.14100 10.31300 62.15700 1.000 24.23000 78 LYS A CA 1
ATOM 551 C C . LYS A 1 78 ? -21.50200 10.00400 61.54500 1.000 25.89000 78 LYS A C 1
ATOM 552 O O . LYS A 1 78 ? -21.62300 9.09800 60.71400 1.000 26.27000 78 LYS A O 1
ATOM 558 N N . ASP A 1 79 ? -22.54200 10.74700 61.94600 1.000 27.86000 79 ASP A N 1
ATOM 559 C CA . ASP A 1 79 ? -23.85800 10.52900 61.36400 1.000 30.18000 79 ASP A CA 1
ATOM 560 C C . ASP A 1 79 ? -23.84100 10.73800 59.85900 1.000 30.85000 79 ASP A C 1
ATOM 561 O O . ASP A 1 79 ? -24.64700 10.13100 59.13900 1.000 31.76000 79 ASP A O 1
ATOM 566 N N . LYS A 1 80 ? -22.95900 11.60400 59.36600 1.000 31.31000 80 LYS A N 1
ATOM 567 C CA . LYS A 1 80 ? -22.84200 11.85600 57.93500 1.000 31.95000 80 LYS A CA 1
ATOM 568 C C . LYS A 1 80 ? -21.88500 10.89500 57.24600 1.000 29.31000 80 LYS A C 1
ATOM 569 O O . LYS A 1 80 ? -21.69000 10.99900 56.03100 1.000 31.32000 80 LYS A O 1
ATOM 575 N N . GLY A 1 81 ? -21.26900 9.98600 57.98400 1.000 27.00000 81 GLY A N 1
ATOM 576 C CA . GLY A 1 81 ? -20.41800 8.98300 57.39300 1.000 27.65000 81 GLY A CA 1
ATOM 577 C C . GLY A 1 81 ? -18.92500 9.19200 57.53700 1.000 25.53000 81 GLY A C 1
ATOM 578 O O . GLY A 1 81 ? -18.15800 8.41900 56.94800 1.000 24.46000 81 GLY A O 1
ATOM 579 N N . ALA A 1 82 ? -18.48000 10.21300 58.27100 1.000 23.02000 82 ALA A N 1
ATOM 580 C CA . ALA A 1 82 ? -17.05600 10.33800 58.55300 1.000 21.32000 82 ALA A CA 1
ATOM 581 C C . ALA A 1 82 ? -16.59300 9.12100 59.33300 1.000 19.30000 82 ALA A C 1
ATOM 582 O O . ALA A 1 82 ? -17.28300 8.65300 60.24400 1.000 21.67000 82 ALA A O 1
ATOM 584 N N . PHE A 1 83 ? -15.40900 8.59700 58.96600 1.000 16.88000 83 PHE A N 1
ATOM 585 C CA . PHE A 1 83 ? -14.95100 7.29400 59.45800 1.000 16.86000 83 PHE A CA 1
ATOM 586 C C . PHE A 1 83 ? -13.47300 7.40800 59.81600 1.000 16.34000 83 PHE A C 1
ATOM 587 O O . PHE A 1 83 ? -12.59600 7.02500 59.04000 1.000 15.31000 83 PHE A O 1
ATOM 595 N N . ILE A 1 84 ? -13.22100 7.89600 61.03300 1.000 16.17000 84 ILE A N 1
ATOM 596 C CA . ILE A 1 84 ? -11.88200 8.10800 61.56300 1.000 15.28000 84 ILE A CA 1
ATOM 597 C C . ILE A 1 84 ? -11.65000 7.11400 62.68800 1.000 14.39000 84 ILE A C 1
ATOM 598 O O . ILE A 1 84 ? -12.50700 6.93500 63.55700 1.000 17.28000 84 ILE A O 1
ATOM 603 N N . MET A 1 85 ? -10.49700 6.46900 62.65300 1.000 14.72000 85 MET A N 1
ATOM 604 C CA . MET A 1 85 ? -10.03500 5.58300 63.70000 1.000 15.33000 85 MET A CA 1
ATOM 605 C C . MET A 1 85 ? -8.61700 5.99000 64.08500 1.000 14.55000 85 MET A C 1
ATOM 606 O O . MET A 1 85 ? -7.94400 6.77300 63.40200 1.000 14.96000 85 MET A O 1
ATOM 611 N N . HIS A 1 86 ? -8.17300 5.44500 65.21000 1.000 16.04000 86 HIS A N 1
ATOM 612 C CA . HIS A 1 86 ? -6.87500 5.73200 65.76000 1.000 18.73000 86 HIS A CA 1
ATOM 613 C C . HIS A 1 86 ? -6.25700 4.39000 66.08500 1.000 20.56000 86 HIS A C 1
ATOM 614 O O . HIS A 1 86 ? -6.95400 3.44500 66.48900 1.000 26.05000 86 HIS A O 1
ATOM 621 N N . ARG A 1 87 ? -4.97500 4.27900 65.82400 1.000 14.75000 87 ARG A N 1
ATOM 622 C CA . ARG A 1 87 ? -4.17000 3.18400 66.34600 1.000 12.51000 87 ARG A CA 1
ATOM 623 C C . ARG A 1 87 ? -3.17300 3.77500 67.33200 1.000 13.85000 87 ARG A C 1
ATOM 624 O O . ARG A 1 87 ? -2.35500 4.62100 66.96000 1.000 14.88000 87 ARG A O 1
ATOM 632 N N . GLU A 1 88 ? -3.25000 3.34100 68.59400 1.000 13.09000 88 GLU A N 1
ATOM 633 C CA . GLU A 1 88 ? -2.29600 3.81700 69.59400 1.000 11.55000 88 GLU A CA 1
ATOM 634 C C . GLU A 1 88 ? -0.97200 3.07000 69.45700 1.000 12.53000 88 GLU A C 1
ATOM 635 O O . GLU A 1 88 ? -0.95200 1.84000 69.38400 1.000 14.63000 88 GLU A O 1
ATOM 641 N N . CYS A 1 89 ? 0.12900 3.82800 69.49800 1.000 12.73000 89 CYS A N 1
ATOM 642 C CA . CYS A 1 89 ? 1.44700 3.40700 69.01600 1.000 14.89000 89 CYS A CA 1
ATOM 643 C C . CYS A 1 89 ? 2.55500 3.65800 70.04100 1.000 12.59000 89 CYS A C 1
ATOM 644 O O . CYS A 1 89 ? 3.71900 3.62900 69.69100 1.000 12.86000 89 CYS A O 1
ATOM 647 N N . GLY A 1 90 ? 2.21100 3.88200 71.29900 1.000 12.19000 90 GLY A N 1
ATOM 648 C CA . GLY A 1 90 ? 3.17400 4.09200 72.36800 1.000 12.04000 90 GLY A CA 1
ATOM 649 C C . GLY A 1 90 ? 2.88000 5.29900 73.23000 1.000 13.24000 90 GLY A C 1
ATOM 650 O O . GLY A 1 90 ? 2.89800 6.42900 72.74000 1.000 13.78000 90 GLY A O 1
ATOM 651 N N . THR A 1 91 ? 2.60100 5.08500 74.52300 1.000 12.79000 91 THR A N 1
ATOM 652 C CA . THR A 1 91 ? 2.16200 6.14900 75.42100 1.000 13.04000 91 THR A CA 1
ATOM 653 C C . THR A 1 91 ? 2.99900 6.12900 76.69500 1.000 13.29000 91 THR A C 1
ATOM 654 O O . THR A 1 91 ? 3.10600 5.08800 77.36100 1.000 15.45000 91 THR A O 1
ATOM 658 N N . LEU A 1 92 ? 3.53200 7.29700 77.05800 1.000 14.96000 92 LEU A N 1
ATOM 659 C CA . LEU A 1 92 ? 4.24500 7.51100 78.31400 1.000 14.99000 92 LEU A CA 1
ATOM 660 C C . LEU A 1 92 ? 3.83900 8.86800 78.86600 1.000 15.82000 92 LEU A C 1
ATOM 661 O O . LEU A 1 92 ? 3.19200 9.67100 78.19300 1.000 17.04000 92 LEU A O 1
ATOM 666 N N . VAL A 1 93 ? 4.28000 9.14800 80.08500 1.000 15.76000 93 VAL A N 1
ATOM 667 C CA . VAL A 1 93 ? 3.78500 10.28900 80.83800 1.000 15.37000 93 VAL A CA 1
ATOM 668 C C . VAL A 1 93 ? 4.96100 10.99500 81.49600 1.000 16.02000 93 VAL A C 1
ATOM 669 O O . VAL A 1 93 ? 5.83900 10.34400 82.06900 1.000 18.26000 93 VAL A O 1
ATOM 673 N N . ASP A 1 94 ? 4.97500 12.32400 81.41900 1.000 16.38000 94 ASP A N 1
ATOM 674 C CA . ASP A 1 94 ? 5.84600 13.14400 82.24200 1.000 15.42000 94 ASP A CA 1
ATOM 675 C C . ASP A 1 94 ? 5.00500 13.71600 83.37900 1.000 16.62000 94 ASP A C 1
ATOM 676 O O . ASP A 1 94 ? 3.97100 14.35800 83.13700 1.000 17.50000 94 ASP A O 1
ATOM 681 N N . LEU A 1 95 ? 5.45100 13.50200 84.61400 1.000 17.89000 95 LEU A N 1
ATOM 682 C CA . LEU A 1 95 ? 4.66100 13.84000 85.79300 1.000 17.79000 95 LEU A CA 1
ATOM 683 C C . LEU A 1 95 ? 5.45500 14.78300 86.67600 1.000 19.79000 95 LEU A C 1
ATOM 684 O O . LEU A 1 95 ? 6.63700 14.54800 86.93000 1.000 20.60000 95 LEU A O 1
ATOM 689 N N . ASN A 1 96 ? 4.81300 15.84800 87.13800 1.000 19.95000 96 ASN A N 1
ATOM 690 C CA . ASN A 1 96 ? 5.43800 16.69400 88.15100 1.000 21.92000 96 ASN A CA 1
ATOM 691 C C . ASN A 1 96 ? 4.62500 16.55500 89.43100 1.000 23.63000 96 ASN A C 1
ATOM 692 O O . ASN A 1 96 ? 3.58600 17.21000 89.57600 1.000 23.76000 96 ASN A O 1
ATOM 697 N N . PRO A 1 97 ? 5.04600 15.73200 90.39000 1.000 25.86000 97 PRO A N 1
ATOM 698 C CA . PRO A 1 97 ? 4.21900 15.54300 91.59700 1.000 29.38000 97 PRO A CA 1
ATOM 699 C C . PRO A 1 97 ? 4.05800 16.80100 92.43000 1.000 31.62000 97 PRO A C 1
ATOM 700 O O . PRO A 1 97 ? 3.07200 16.91400 93.16700 1.000 33.46000 97 PRO A O 1
ATOM 704 N N . LYS A 1 98 ? 4.99100 17.74700 92.33000 1.000 32.13000 98 LYS A N 1
ATOM 705 C CA . LYS A 1 98 ? 4.92700 18.95300 93.14700 1.000 34.46000 98 LYS A CA 1
ATOM 706 C C . LYS A 1 98 ? 3.78700 19.86400 92.71000 1.000 33.08000 98 LYS A C 1
ATOM 707 O O . LYS A 1 98 ? 3.17900 20.55100 93.54200 1.000 34.53000 98 LYS A O 1
ATOM 713 N N . THR A 1 99 ? 3.51000 19.92700 91.40900 1.000 31.08000 99 THR A N 1
ATOM 714 C CA . THR A 1 99 ? 2.47200 20.80500 90.88200 1.000 28.50000 99 THR A CA 1
ATOM 715 C C . THR A 1 99 ? 1.21200 20.04400 90.50300 1.000 26.79000 99 THR A C 1
ATOM 716 O O . THR A 1 99 ? 0.23200 20.66300 90.08800 1.000 27.93000 99 THR A O 1
ATOM 720 N N . GLN A 1 100 ? 1.21800 18.72200 90.62000 1.000 26.40000 100 GLN A N 1
ATOM 721 C CA . GLN A 1 100 ? 0.05200 17.92600 90.26100 1.000 26.54000 100 GLN A CA 1
ATOM 722 C C . GLN A 1 100 ? -0.28200 18.12700 88.78900 1.000 23.17000 100 GLN A C 1
ATOM 723 O O . GLN A 1 100 ? -1.44800 18.25700 88.41500 1.000 22.32000 100 GLN A O 1
ATOM 729 N N . ARG A 1 101 ? 0.75500 18.18500 87.95700 1.000 21.86000 101 ARG A N 1
ATOM 730 C CA . ARG A 1 101 ? 0.61400 18.39600 86.52300 1.000 19.33000 101 ARG A CA 1
ATOM 731 C C . ARG A 1 101 ? 1.27900 17.25400 85.76900 1.000 18.31000 101 ARG A C 1
ATOM 732 O O . ARG A 1 101 ? 2.25200 16.66200 86.24200 1.000 18.81000 101 ARG A O 1
ATOM 740 N N . ALA A 1 102 ? 0.74600 16.93300 84.59100 1.000 17.67000 102 ALA A N 1
ATOM 741 C CA . ALA A 1 102 ? 1.37600 15.90200 83.78000 1.000 16.54000 102 ALA A CA 1
ATOM 742 C C . ALA A 1 102 ? 1.14900 16.17400 82.30100 1.000 16.71000 102 ALA A C 1
ATOM 743 O O . ALA A 1 102 ? 0.18300 16.82600 81.91200 1.000 18.05000 102 ALA A O 1
ATOM 745 N N . ILE A 1 103 ? 2.06800 15.66400 81.48800 1.000 16.47000 103 ILE A N 1
ATOM 746 C CA . ILE A 1 103 ? 1.92700 15.63100 80.03700 1.000 17.93000 103 ILE A CA 1
ATOM 747 C C . ILE A 1 103 ? 1.84600 14.16800 79.63100 1.000 16.60000 103 ILE A C 1
ATOM 748 O 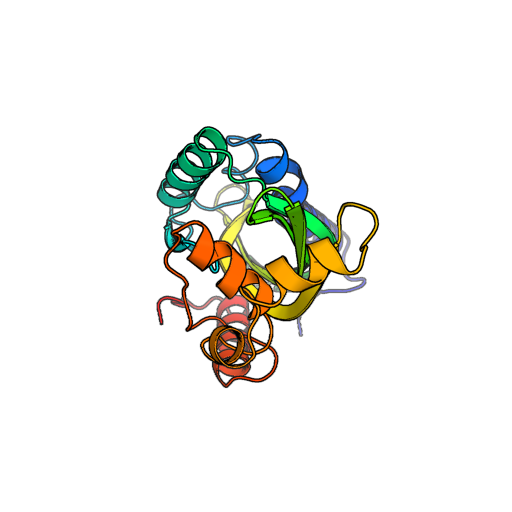O . ILE A 1 103 ? 2.75800 13.37800 79.90200 1.000 16.83000 103 ILE A O 1
ATOM 753 N N . GLY A 1 104 ? 0.72900 13.79700 78.98600 1.000 15.56000 104 GLY A N 1
ATOM 754 C CA . GLY A 1 104 ? 0.60500 12.48300 78.38200 1.000 16.17000 104 GLY A CA 1
ATOM 755 C C . GLY A 1 104 ? 1.02100 12.57900 76.93400 1.000 15.08000 104 GLY A C 1
ATOM 756 O O . GLY A 1 104 ? 0.52800 13.43400 76.18500 1.000 15.94000 104 GLY A O 1
ATOM 757 N N . LYS A 1 105 ? 1.95400 11.71200 76.53400 1.000 14.89000 105 LYS A N 1
ATOM 758 C CA . LYS A 1 105 ? 2.48100 11.66300 75.17200 1.000 16.19000 105 LYS A CA 1
ATOM 759 C C . LYS A 1 105 ? 2.03100 10.34400 74.56300 1.000 15.97000 105 LYS A C 1
ATOM 760 O O . LYS A 1 105 ? 2.53700 9.27700 74.93300 1.000 15.40000 105 LYS A O 1
ATOM 766 N N . MET A 1 106 ? 1.06700 10.41000 73.65600 1.000 13.85000 106 MET A N 1
ATOM 767 C CA . MET A 1 106 ? 0.49400 9.20500 73.05800 1.000 13.40000 106 MET A CA 1
ATOM 768 C C . MET A 1 106 ? 0.72200 9.20800 71.54900 1.000 11.25000 106 MET A C 1
ATOM 769 O O . MET A 1 106 ? 0.09300 9.97400 70.80600 1.000 13.42000 106 MET A O 1
ATOM 774 N N . LYS A 1 107 ? 1.68100 8.41200 71.10900 1.000 13.19000 107 LYS A N 1
ATOM 775 C CA . LYS A 1 107 ? 1.86700 8.23200 69.67700 1.000 12.50000 107 LYS A CA 1
ATOM 776 C C . LYS A 1 107 ? 0.63200 7.56300 69.08200 1.000 12.14000 107 LYS A C 1
ATOM 777 O O . LYS A 1 107 ? 0.08800 6.62000 69.65300 1.000 13.46000 107 LYS A O 1
ATOM 783 N N . THR A 1 108 ? 0.19800 8.02400 67.91400 1.000 12.85000 108 THR A N 1
ATOM 784 C CA . THR A 1 108 ? -0.86800 7.32100 67.24000 1.000 13.10000 108 THR A CA 1
ATOM 785 C C . THR A 1 108 ? -0.66100 7.33700 65.73200 1.000 12.44000 108 THR A C 1
ATOM 786 O O . THR A 1 108 ? 0.16100 8.08800 65.19900 1.000 13.28000 108 THR A O 1
ATOM 790 N N . THR A 1 109 ? -1.43700 6.48900 65.04500 1.000 13.18000 109 THR A N 1
ATOM 791 C CA . THR A 1 109 ? -1.78400 6.71400 63.64300 1.000 13.31000 109 THR A CA 1
ATOM 792 C C . THR A 1 109 ? -3.25400 7.10400 63.56600 1.000 12.58000 109 THR A C 1
ATOM 793 O O . THR A 1 109 ? -4.12600 6.33100 63.96300 1.000 13.92000 109 THR A O 1
ATOM 797 N N . ILE A 1 110 ? -3.52500 8.27900 63.03000 1.000 13.00000 110 ILE A N 1
ATOM 798 C CA . ILE A 1 110 ? -4.87500 8.61400 62.59400 1.000 13.50000 110 ILE A CA 1
ATOM 799 C C . ILE A 1 110 ? -5.09800 7.88800 61.28200 1.000 12.60000 110 ILE A C 1
ATOM 800 O O . ILE A 1 110 ? -4.28300 8.02700 60.36200 1.000 14.42000 110 ILE A O 1
ATOM 805 N N . THR A 1 111 ? -6.16500 7.08700 61.19200 1.000 11.37000 111 THR A N 1
ATOM 806 C CA . THR A 1 111 ? -6.46500 6.35500 59.95400 1.000 13.13000 111 THR A CA 1
ATOM 807 C C . THR A 1 111 ? -7.90900 6.64900 59.57400 1.000 14.00000 111 THR A C 1
ATOM 808 O O . THR A 1 111 ? -8.84000 6.24500 60.27900 1.000 14.28000 111 THR A O 1
ATOM 812 N N . GLN A 1 112 ? -8.09100 7.38500 58.48100 1.000 13.78000 112 GLN A N 1
ATOM 813 C CA . GLN A 1 112 ? -9.41100 7.80900 58.04800 1.000 14.91000 112 GLN A CA 1
ATOM 814 C C . GLN A 1 112 ? -9.70000 7.18300 56.68800 1.000 13.92000 112 GLN A C 1
ATOM 815 O O . GLN A 1 112 ? -8.82500 7.13800 55.80600 1.000 15.36000 112 GLN A O 1
ATOM 821 N N . ARG A 1 113 ? -10.90700 6.65800 56.55100 1.000 13.57000 113 ARG A N 1
ATOM 822 C CA . ARG A 1 113 ? -11.38100 5.97200 55.35300 1.000 15.13000 113 ARG A CA 1
ATOM 823 C C . ARG A 1 113 ? -12.18900 6.93200 54.49100 1.000 15.14000 113 ARG A C 1
ATOM 824 O O . ARG A 1 113 ? -13.14600 7.55600 54.96300 1.000 16.64000 113 ARG A O 1
ATOM 832 N N . PHE A 1 114 ? -11.81700 7.00300 53.22400 1.000 16.01000 114 PHE A N 1
ATOM 833 C CA . PHE A 1 114 ? -12.36400 7.92400 52.25100 1.000 17.38000 114 PHE A CA 1
ATOM 834 C C . PHE A 1 114 ? -12.75400 7.15500 50.99400 1.000 21.00000 114 PHE A C 1
ATOM 835 O O . PHE A 1 114 ? -12.51400 5.95500 50.86700 1.000 19.69000 114 PHE A O 1
ATOM 843 N N . GLU A 1 115 ? -13.37100 7.87700 50.05600 1.000 24.92000 115 GLU A N 1
ATOM 844 C CA . GLU A 1 115 ? -13.72300 7.34200 48.74400 1.000 30.03000 115 GLU A CA 1
ATOM 845 C C . GLU A 1 115 ? -13.62700 8.47800 47.73600 1.000 29.43000 115 GLU A C 1
ATOM 846 O O . GLU A 1 115 ? -14.07500 9.58800 48.01500 1.000 30.83000 115 GLU A O 1
ATOM 852 N N . TYR A 1 116 ? -13.07200 8.19600 46.55800 1.000 29.35000 116 TYR A N 1
ATOM 853 C CA . TYR A 1 116 ? -13.01100 9.18200 45.47800 1.000 31.48000 116 TYR A CA 1
ATOM 854 C C . TYR A 1 116 ? -13.33900 8.47600 44.17400 1.000 32.48000 116 TYR A C 1
ATOM 855 O O . TYR A 1 116 ? -12.70700 7.47400 43.83600 1.000 31.63000 116 TYR A O 1
ATOM 864 N N . GLU A 1 117 ? -14.32300 8.99800 43.44000 1.000 35.58000 117 GLU A N 1
ATOM 865 C CA . GLU A 1 117 ? -14.72800 8.40700 42.16700 1.000 39.16000 117 GLU A CA 1
ATOM 866 C C . GLU A 1 117 ? -14.91200 6.89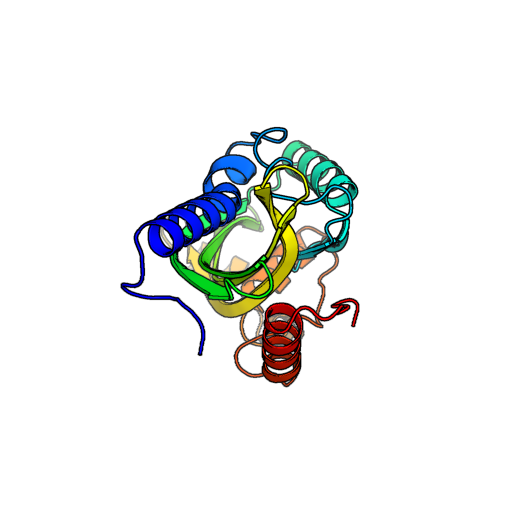400 42.30200 1.000 38.23000 117 GLU A C 1
ATOM 867 O O . GLU A 1 117 ? -14.47300 6.11100 41.45600 1.000 38.62000 117 GLU A O 1
ATOM 873 N N . GLY A 1 118 ? -15.54800 6.47500 43.39300 1.000 36.72000 118 GLY A N 1
ATOM 874 C CA . GLY A 1 118 ? -15.87300 5.07800 43.61000 1.000 35.40000 118 GLY A CA 1
ATOM 875 C C . GLY A 1 118 ? -14.74900 4.20600 44.13100 1.000 35.26000 118 GLY A C 1
ATOM 876 O O . GLY A 1 118 ? -14.94600 2.99700 44.27900 1.000 36.21000 118 GLY A O 1
ATOM 877 N N . VAL A 1 119 ? -13.58300 4.76000 44.42400 1.000 32.41000 119 VAL A N 1
ATOM 878 C CA . VAL A 1 119 ? -12.44400 3.95800 44.85400 1.000 29.92000 119 VAL A CA 1
ATOM 879 C C . VAL A 1 119 ? -12.19000 4.24700 46.33800 1.000 26.24000 119 VAL A C 1
ATOM 880 O O . VAL A 1 119 ? -11.90000 5.39000 46.68100 1.000 25.02000 119 VAL A O 1
ATOM 884 N N . PRO A 1 120 ? -12.26300 3.24600 47.21400 1.000 24.15000 120 PRO A N 1
ATOM 885 C CA . PRO A 1 120 ? -11.93500 3.48900 48.62900 1.000 22.66000 120 PRO A CA 1
ATOM 886 C C . PRO A 1 120 ? -10.43700 3.58500 48.87200 1.000 19.47000 120 PRO A C 1
ATOM 887 O O . PRO A 1 120 ? -9.62400 2.96800 48.17600 1.000 20.14000 120 PRO A O 1
ATOM 891 N N . PHE A 1 121 ? -10.08500 4.35900 49.90000 1.000 17.36000 121 PHE A N 1
ATOM 892 C CA . PHE A 1 121 ? -8.69700 4.49400 50.32900 1.000 17.07000 121 PHE A CA 1
ATOM 893 C C . PHE A 1 121 ? -8.66800 5.01400 51.75500 1.000 15.06000 121 PHE A C 1
ATOM 894 O O . PHE A 1 121 ? -9.64000 5.57500 52.24000 1.000 15.61000 121 PHE A O 1
ATOM 902 N N . ASP A 1 122 ? -7.55400 4.77900 52.42500 1.000 14.34000 122 ASP A N 1
ATOM 903 C CA . ASP A 1 122 ? -7.26400 5.36700 53.72200 1.000 15.02000 122 ASP A CA 1
ATOM 904 C C . ASP A 1 122 ? -6.18500 6.43200 53.55500 1.000 13.20000 122 ASP A C 1
ATOM 905 O O . ASP A 1 122 ? -5.34900 6.37000 52.64900 1.000 14.05000 122 ASP A O 1
ATOM 910 N N . ILE A 1 123 ? -6.16100 7.38200 54.48300 1.000 14.10000 123 ILE A N 1
ATOM 911 C CA . ILE A 1 123 ? -4.96400 8.16100 54.76400 1.000 15.27000 123 ILE A CA 1
ATOM 912 C C . ILE A 1 123 ? -4.55500 7.81900 56.19000 1.000 14.43000 123 ILE A C 1
ATOM 913 O O . ILE A 1 123 ? -5.39200 7.84800 57.09700 1.000 15.10000 123 ILE A O 1
ATOM 918 N N . ASP A 1 124 ? -3.27700 7.50900 56.38500 1.000 14.68000 124 ASP A N 1
ATOM 919 C CA . ASP A 1 124 ? -2.71900 7.17000 57.68900 1.000 13.44000 124 ASP A CA 1
ATOM 920 C C . ASP A 1 124 ? -1.66100 8.20200 58.05500 1.000 11.49000 124 ASP A C 1
ATOM 921 O O . ASP A 1 124 ? -0.69100 8.38900 57.31200 1.000 13.32000 124 ASP A O 1
ATOM 926 N N . CYS A 1 125 ? -1.84600 8.87100 59.19800 1.000 11.67000 125 CYS A N 1
ATOM 927 C CA . CYS A 1 125 ? -0.95600 9.94800 59.64200 1.000 13.62000 125 CYS A CA 1
ATOM 928 C C . CYS A 1 125 ? -0.38600 9.61200 61.01600 1.000 12.50000 125 CYS A C 1
ATOM 929 O O . CYS A 1 125 ? -1.14700 9.47200 61.99100 1.000 13.08000 125 CYS A O 1
ATOM 932 N N . ASP A 1 126 ? 0.93300 9.46500 61.08800 1.000 13.01000 126 ASP A N 1
ATOM 933 C CA . ASP A 1 126 ? 1.62200 9.19700 62.34300 1.000 12.31000 126 ASP A CA 1
ATOM 934 C C . ASP A 1 126 ? 1.90300 10.50700 63.06500 1.000 12.05000 126 ASP A C 1
ATOM 935 O O . ASP A 1 126 ? 2.28600 11.50700 62.43900 1.000 13.44000 126 ASP A O 1
ATOM 940 N N . ASN A 1 127 ? 1.70400 10.50100 64.38900 1.000 12.96000 127 ASN A N 1
ATOM 941 C CA . ASN A 1 127 ? 1.68900 11.75200 65.13500 1.000 14.77000 127 ASN A CA 1
ATOM 942 C C . ASN A 1 127 ? 1.94400 11.46100 66.60400 1.000 13.13000 127 ASN A C 1
ATOM 943 O O . ASN A 1 127 ? 2.01900 10.30100 67.01400 1.000 12.55000 127 ASN A O 1
ATOM 948 N N . TYR A 1 128 ? 2.04700 12.53800 67.40300 1.000 12.98000 128 TYR A N 1
ATOM 949 C CA . TYR A 1 128 ? 1.99100 12.45800 68.86400 1.000 13.05000 128 TYR A CA 1
ATOM 950 C C . TYR A 1 128 ? 0.78300 13.25400 69.33700 1.000 12.47000 128 TYR A C 1
ATOM 951 O O . TYR A 1 128 ? 0.68900 14.45700 69.07000 1.000 13.93000 128 TYR A O 1
ATOM 960 N N . PHE A 1 129 ? -0.12100 12.60200 70.06100 1.000 13.56000 129 PHE A N 1
ATOM 961 C CA . PHE A 1 129 ? -1.19200 13.29900 70.76300 1.000 14.26000 129 PHE A CA 1
ATOM 962 C C . PHE A 1 129 ? -0.63500 13.77400 72.11100 1.000 13.97000 129 PHE A C 1
ATOM 963 O O . PHE A 1 129 ? -0.06900 12.97700 72.86500 1.000 15.80000 129 PHE A O 1
ATOM 971 N N . ILE A 1 130 ? -0.80800 15.05500 72.43100 1.000 14.34000 130 ILE A N 1
ATOM 972 C CA . ILE A 1 130 ? -0.26900 15.62300 73.66600 1.000 13.94000 130 ILE A CA 1
ATOM 973 C C . ILE A 1 130 ? -1.43700 16.05300 74.54300 1.000 14.34000 130 ILE A C 1
ATOM 974 O O . ILE A 1 130 ? -2.20200 16.94800 74.17300 1.000 16.37000 130 ILE A O 1
ATOM 979 N N . PHE A 1 131 ? -1.55300 15.44100 75.71500 1.000 13.29000 131 PHE A N 1
ATOM 980 C CA . PHE A 1 131 ? -2.60600 15.73600 76.68300 1.000 13.33000 131 PHE A CA 1
ATOM 981 C C . PHE A 1 131 ? -2.00400 16.49300 77.85500 1.000 14.61000 131 PHE A C 1
ATOM 982 O O . PHE A 1 131 ? -1.09500 15.98300 78.53200 1.000 14.67000 131 PHE A O 1
ATOM 990 N N . PHE A 1 132 ? -2.48800 17.71700 78.06800 1.000 15.02000 132 PHE A N 1
ATOM 991 C CA . PHE A 1 132 ? -2.01800 18.57700 79.15600 1.000 16.14000 132 PHE A CA 1
ATOM 992 C C . PHE A 1 132 ? -2.95000 18.31500 80.33900 1.000 15.73000 132 PHE A C 1
ATOM 993 O O . PHE A 1 132 ? -4.10600 18.76200 80.34800 1.000 17.61000 132 PHE A O 1
ATOM 1001 N N . CYS A 1 133 ? -2.46100 17.55900 81.32600 1.000 16.05000 133 CYS A N 1
ATOM 1002 C CA . CYS A 1 133 ? -3.31400 17.05900 82.39100 1.000 14.42000 133 CYS A CA 1
ATOM 1003 C C . CYS A 1 133 ? -2.97300 17.65700 83.75700 1.000 14.74000 133 CYS A C 1
ATOM 1004 O O . CYS A 1 133 ? -1.84900 18.09900 84.03100 1.000 16.69000 133 CYS A O 1
ATOM 1007 N N . LEU A 1 134 ? -3.98000 17.63500 84.62800 1.000 17.43000 134 LEU A N 1
ATOM 1008 C CA . LEU A 1 134 ? -3.86100 18.11600 86.00100 1.000 18.47000 134 LEU A CA 1
ATOM 1009 C C . LEU A 1 134 ? -4.68100 17.18400 86.87600 1.000 16.53000 134 LEU A C 1
ATOM 1010 O O . LEU A 1 134 ? -5.61400 16.54000 86.41400 1.000 16.39000 134 LEU A O 1
ATOM 1015 N N . LYS A 1 135 ? -4.33200 17.12400 88.15400 1.000 18.08000 135 LYS A N 1
ATOM 1016 C CA . LYS A 1 135 ? -5.11700 16.39700 89.13600 1.000 20.28000 135 LYS A CA 1
ATOM 1017 C C . LYS A 1 135 ? -6.08900 17.38000 89.78200 1.000 19.68000 135 LYS A C 1
ATOM 1018 O O . LYS A 1 135 ? -5.67600 18.41400 90.32500 1.000 20.82000 135 LYS A O 1
ATOM 1024 N N . ASP A 1 136 ? -7.38100 17.08200 89.68200 1.000 17.70000 136 ASP A N 1
ATOM 1025 C CA . ASP A 1 136 ? -8.41200 18.03900 90.06500 1.000 18.73000 136 ASP A CA 1
ATOM 1026 C C . ASP A 1 136 ? -8.75200 17.90600 91.54400 1.000 19.69000 136 ASP A C 1
ATOM 1027 O O . ASP A 1 136 ? -8.09200 17.18600 92.28600 1.000 19.74000 136 ASP A O 1
ATOM 1032 N N . SER A 1 137 ? -9.82200 18.59500 91.95800 1.000 19.84000 137 SER A N 1
ATOM 1033 C CA . SER A 1 137 ? -10.25000 18.66700 93.35000 1.000 20.78000 137 SER A CA 1
ATOM 1034 C C . SER A 1 137 ? -10.59500 17.30500 93.93600 1.000 21.76000 137 SER A C 1
ATOM 1035 O O . SER A 1 137 ? -10.48500 17.12000 95.15900 1.000 23.19000 137 SER A O 1
ATOM 1038 N N .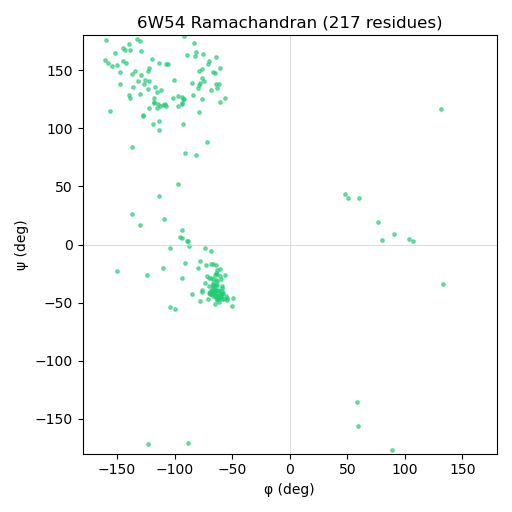 ASN A 1 138 ? -11.00700 16.35500 93.10800 1.000 19.22000 138 ASN A N 1
ATOM 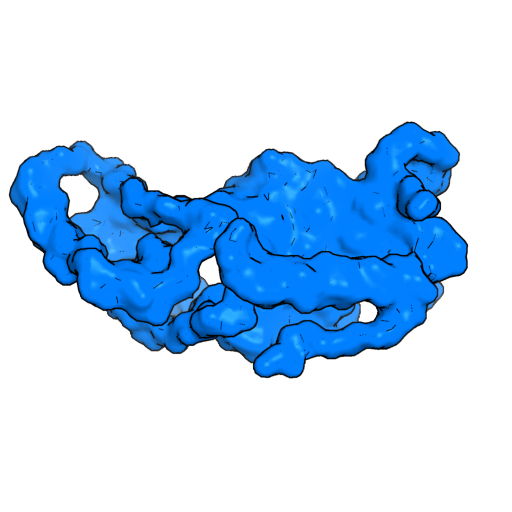1039 C CA . ASN A 1 138 ? -11.31700 15.01100 93.57500 1.000 18.55000 138 ASN A CA 1
ATOM 1040 C C . ASN A 1 138 ? -10.11400 14.08800 93.57000 1.000 20.81000 138 ASN A C 1
ATOM 1041 O O . ASN A 1 138 ? -10.24800 12.89600 93.88800 1.000 24.37000 138 ASN A O 1
ATOM 1046 N N . GLY A 1 139 ? -8.94700 14.61000 93.21500 1.000 18.66000 139 GLY A N 1
ATOM 1047 C CA . GLY A 1 139 ? -7.78200 13.77400 93.02900 1.000 19.26000 139 GLY A CA 1
ATOM 1048 C C . GLY A 1 139 ? -7.78000 12.99400 91.73800 1.000 18.87000 139 GLY A C 1
ATOM 1049 O O . GLY A 1 139 ? -7.03300 12.01300 91.62300 1.000 19.53000 139 GLY A O 1
ATOM 1050 N N . ASP A 1 140 ? -8.57800 13.40800 90.75100 1.000 17.85000 140 ASP A N 1
ATOM 1051 C CA . ASP A 1 140 ? -8.66200 12.71000 89.47900 1.000 16.36000 140 ASP A CA 1
ATOM 1052 C C . ASP A 1 140 ? -7.82700 13.42900 88.42600 1.000 16.81000 140 ASP A C 1
ATOM 1053 O O . ASP A 1 140 ? -7.82900 14.66700 88.34800 1.000 17.73000 140 ASP A O 1
ATOM 1058 N N . TRP A 1 141 ? -7.15800 12.64100 87.58100 1.000 15.56000 141 TRP A N 1
ATOM 1059 C CA . TRP A 1 141 ? -6.46400 13.19900 86.43300 1.000 15.31000 141 TRP A CA 1
ATOM 1060 C C . TRP A 1 141 ? -7.44800 13.50800 85.32600 1.000 14.50000 141 TRP A C 1
ATOM 1061 O O . TRP A 1 141 ? -8.34300 12.71000 85.03800 1.000 16.97000 141 TRP A O 1
ATOM 1072 N N . LYS A 1 142 ? -7.26600 14.67600 84.70800 1.000 14.58000 142 LYS A N 1
ATOM 1073 C CA . LYS A 1 142 ? -8.12000 15.16000 83.63300 1.000 15.69000 142 LYS A CA 1
ATOM 1074 C C . LYS A 1 142 ? -7.25800 15.97900 82.68300 1.000 15.17000 142 LYS A C 1
ATOM 1075 O O . LYS A 1 142 ? -6.30600 16.62700 83.10900 1.000 17.00000 142 LYS A O 1
ATOM 1081 N N . ALA A 1 143 ? -7.61100 15.96900 81.40500 1.000 14.83000 143 ALA A N 1
ATOM 1082 C CA . ALA A 1 143 ? -6.93200 16.78300 80.40700 1.000 13.99000 143 ALA A CA 1
ATOM 1083 C C . ALA A 1 143 ? -7.63700 18.12200 80.23300 1.000 16.57000 143 ALA A C 1
ATOM 1084 O O . ALA A 1 143 ? -8.85000 18.16800 79.97200 1.000 16.48000 143 ALA A O 1
ATOM 1086 N N . ARG A 1 144 ? -6.87200 19.21100 80.38500 1.000 16.19000 144 ARG A N 1
ATOM 1087 C CA . ARG A 1 144 ? -7.38800 20.56400 80.15100 1.000 16.14000 144 ARG A CA 1
ATOM 1088 C C . ARG A 1 144 ? -7.11900 21.03800 78.72900 1.000 16.91000 144 ARG A C 1
ATOM 1089 O O . ARG A 1 144 ? -7.87600 21.85200 78.19600 1.000 17.86000 144 ARG A O 1
ATOM 1097 N N . TRP A 1 145 ? -6.04600 20.55000 78.10500 1.000 18.07000 145 TRP A N 1
ATOM 1098 C CA . TRP A 1 145 ? -5.70900 20.92800 76.74100 1.000 18.22000 145 TRP A CA 1
ATOM 1099 C C . TRP A 1 145 ? -5.28200 19.68300 75.97900 1.000 17.31000 145 TRP A C 1
ATOM 1100 O O . TRP A 1 145 ? -4.66200 18.78400 76.55700 1.000 16.42000 145 TRP A O 1
ATOM 1111 N N . TYR A 1 146 ? -5.59500 19.65200 74.67900 1.000 16.99000 146 TYR A N 1
ATOM 1112 C CA . TYR A 1 146 ? -5.18200 18.57200 73.78600 1.000 17.15000 146 TYR A CA 1
ATOM 1113 C C . TYR A 1 146 ? -4.77600 19.19600 72.46100 1.000 17.85000 146 TYR A C 1
ATOM 1114 O O . TYR A 1 146 ? -5.53400 19.98500 71.88900 1.000 17.79000 146 TYR A O 1
ATOM 1123 N N . LYS A 1 147 ? -3.58800 18.83900 71.98100 1.000 17.60000 147 LYS A N 1
ATOM 1124 C CA . LYS A 1 147 ? -3.11900 19.24600 70.66100 1.000 18.95000 147 LYS A CA 1
ATOM 1125 C C . LYS A 1 147 ? -2.16200 18.16500 70.18300 1.000 15.28000 147 LYS A C 1
ATOM 1126 O O . LYS A 1 147 ? -1.66100 17.37300 70.96900 1.000 17.75000 147 LYS A O 1
ATOM 1132 N N . VAL A 1 148 ? -1.86700 18.17500 68.89700 1.000 16.43000 148 VAL A N 1
ATOM 1133 C CA . VAL A 1 148 ? -1.15400 17.08900 68.22400 1.000 15.48000 148 VAL A CA 1
ATOM 1134 C C . VAL A 1 148 ? 0.07200 17.62000 67.48800 1.000 14.80000 148 VAL A C 1
ATOM 1135 O O . VAL A 1 148 ? 0.02600 18.70000 66.89100 1.000 16.49000 148 VAL A O 1
ATOM 1139 N N . PHE A 1 149 ? 1.16900 16.84400 67.52500 1.000 14.51000 149 PHE A N 1
ATOM 1140 C CA . PHE A 1 149 ? 2.30100 17.02400 66.61400 1.000 15.43000 149 PHE A CA 1
ATOM 1141 C C . PHE A 1 149 ? 2.12700 16.02800 65.45600 1.000 15.93000 149 PHE A C 1
ATOM 1142 O O . PHE A 1 149 ? 2.17400 14.81600 65.68200 1.000 15.79000 149 PHE A O 1
ATOM 1150 N N . TYR A 1 150 ? 2.01200 16.52800 64.22800 1.000 15.19000 150 TYR A N 1
ATOM 1151 C CA . TYR A 1 150 ? 1.82400 15.69800 63.03600 1.000 14.68000 150 TYR A CA 1
ATOM 1152 C C . TYR A 1 150 ? 3.19400 15.40300 62.41900 1.000 16.39000 150 TYR A C 1
ATOM 1153 O O . TYR A 1 150 ? 3.94000 16.33300 62.07800 1.000 18.31000 150 TYR A O 1
ATOM 1162 N N . VAL A 1 151 ? 3.55300 14.12700 62.30600 1.000 15.01000 151 VAL A N 1
ATOM 1163 C CA . VAL A 1 151 ? 4.91000 13.73900 61.93500 1.000 15.82000 151 VAL A CA 1
ATOM 1164 C C . VAL A 1 151 ? 5.04100 13.37100 60.46200 1.000 15.06000 151 VAL A C 1
ATOM 1165 O O . VAL A 1 151 ? 5.86000 13.95500 59.74200 1.000 15.44000 151 VAL A O 1
ATOM 1169 N N . LYS A 1 152 ? 4.23400 12.42100 59.99200 1.000 14.16000 152 LYS A N 1
ATOM 1170 C CA . LYS A 1 152 ? 4.26900 12.01400 58.59500 1.000 14.38000 152 LYS A CA 1
ATOM 1171 C C . LYS A 1 152 ? 2.96000 11.36200 58.21700 1.000 13.21000 152 LYS A C 1
ATOM 1172 O O . LYS A 1 152 ? 2.26000 10.81400 59.07200 1.000 14.50000 152 LYS A O 1
ATOM 1178 N N . ASP A 1 153 ? 2.65300 11.39000 56.92000 1.000 13.76000 153 ASP A N 1
ATOM 1179 C CA . ASP A 1 153 ? 1.44600 10.71800 56.45200 1.000 14.15000 153 ASP A CA 1
ATOM 1180 C C . ASP A 1 153 ? 1.62700 10.10400 55.06800 1.000 14.08000 153 ASP A C 1
ATOM 1181 O O . ASP A 1 153 ? 2.63800 10.30600 54.39400 1.000 15.07000 153 ASP A O 1
ATOM 1186 N N . LYS A 1 154 ? 0.63600 9.28900 54.68900 1.000 14.69000 154 LYS A N 1
ATOM 1187 C CA . LYS A 1 154 ? 0.71300 8.51900 53.45400 1.000 14.54000 154 LYS A CA 1
ATOM 1188 C C . LYS A 1 154 ? -0.67600 8.19500 52.93800 1.000 13.28000 154 LYS A C 1
ATOM 1189 O O . LYS A 1 154 ? -1.64400 8.07000 53.69600 1.000 14.65000 154 LYS A O 1
ATOM 1195 N N . PHE A 1 155 ? -0.74100 8.00100 51.62200 1.000 13.59000 155 PHE A N 1
ATOM 1196 C CA . PHE A 1 155 ? -1.89700 7.39300 50.98300 1.000 14.52000 155 PHE A CA 1
ATOM 1197 C C . PHE A 1 155 ? -1.85600 5.88200 51.18100 1.000 15.75000 155 PHE A C 1
ATOM 1198 O O . PHE A 1 155 ? -0.79700 5.25600 51.04600 1.000 16.22000 155 PHE A O 1
ATOM 1206 N N . VAL A 1 156 ? -3.01800 5.29400 51.45600 1.000 15.55000 156 VAL A N 1
ATOM 1207 C CA . VAL A 1 156 ? -3.10200 3.86300 51.72600 1.000 15.48000 156 VAL A CA 1
ATOM 1208 C C . VAL A 1 156 ? -4.15300 3.22400 50.82100 1.000 16.11000 156 VAL A C 1
ATOM 1209 O O . VAL A 1 156 ? -5.35500 3.46400 51.00900 1.000 15.40000 156 VAL A O 1
ATOM 1213 N N . PRO A 1 157 ? -3.78000 2.39500 49.85300 1.000 17.84000 157 PRO A N 1
ATOM 1214 C CA . PRO A 1 157 ? -4.81300 1.72000 49.06000 1.000 18.23000 157 PRO A CA 1
ATOM 1215 C C . PRO A 1 157 ? -5.61900 0.76900 49.93600 1.000 17.28000 157 PRO A C 1
ATOM 1216 O O . PRO A 1 157 ? -5.12100 0.20500 50.91300 1.000 20.08000 157 PRO A O 1
ATOM 1220 N N . VAL A 1 158 ? -6.89100 0.61500 49.60200 1.000 15.91000 158 VAL A N 1
ATOM 1221 C CA . VAL A 1 158 ? -7.74900 -0.34800 50.28600 1.000 16.94000 158 VAL A CA 1
ATOM 1222 C C . VAL A 1 158 ? -7.98200 -1.58700 49.42900 1.000 17.64000 158 VAL A C 1
ATOM 1223 O O . VAL A 1 158 ? -7.74900 -2.71000 49.87100 1.000 18.25000 158 VAL A O 1
ATOM 1227 N N . GLY A 1 159 ? -8.45000 -1.40300 48.19600 1.000 17.09000 159 GLY A N 1
ATOM 1228 C CA . GLY A 1 159 ? -8.52100 -2.50700 47.26900 1.000 19.42000 159 GLY A CA 1
ATOM 1229 C C . GLY A 1 159 ? -7.19600 -2.73100 46.59500 1.000 20.02000 159 GLY A C 1
ATOM 1230 O O . GLY A 1 159 ? -6.25900 -1.98100 46.77300 1.000 21.23000 159 GLY A O 1
ATOM 1231 N N . VAL A 1 160 ? -7.12400 -3.80900 45.82900 1.000 19.25000 160 VAL A N 1
ATOM 1232 C CA . VAL A 1 160 ? -5.89800 -4.07800 45.08400 1.000 19.70000 160 VAL A CA 1
ATOM 1233 C C . VAL A 1 160 ? -5.58800 -2.87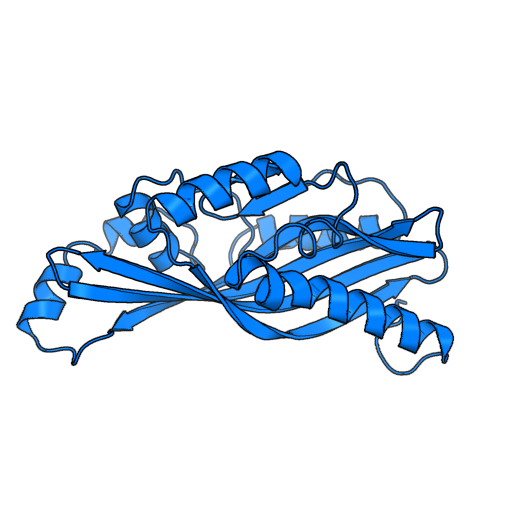000 44.21500 1.000 22.00000 160 VAL A C 1
ATOM 1234 O O . VAL A 1 160 ? -6.45800 -2.43200 43.43600 1.000 23.24000 160 VAL A O 1
ATOM 1238 N N . PRO A 1 161 ? -4.37900 -2.27800 44.30600 1.000 22.70000 161 PRO A N 1
ATOM 1239 C CA . PRO A 1 161 ? -4.07500 -1.02500 43.57600 1.000 23.41000 161 PRO A CA 1
ATOM 1240 C C . PRO A 1 161 ? -3.70200 -1.24700 42.11400 1.000 29.04000 161 PRO A C 1
ATOM 1241 O O . PRO A 1 161 ? -2.53200 -1.19600 41.71600 1.000 31.39000 161 PRO A O 1
ATOM 1245 N N . THR A 1 162 ? -4.74100 -1.50500 41.31400 1.000 30.12000 162 THR A N 1
ATOM 1246 C CA . THR A 1 162 ? -4.62400 -1.60600 39.87100 1.000 32.29000 162 THR A CA 1
ATOM 1247 C C . THR A 1 162 ? -4.34600 -0.23700 39.25500 1.000 33.18000 162 THR A C 1
ATOM 1248 O O . THR A 1 162 ? -4.66300 0.81300 39.82100 1.000 32.86000 162 THR A O 1
ATOM 1252 N N . ALA A 1 163 ? -3.77400 -0.26800 38.05000 1.000 34.43000 163 ALA A N 1
ATOM 1253 C CA . ALA A 1 163 ? -3.30100 0.96000 37.42300 1.000 35.39000 163 ALA A CA 1
ATOM 1254 C C . ALA A 1 163 ? -4.43100 1.95300 37.17900 1.000 37.96000 163 ALA A C 1
ATOM 1255 O O . ALA A 1 163 ? -4.25000 3.16200 37.36700 1.000 40.52000 163 ALA A O 1
ATOM 1257 N N . GLU A 1 164 ? -5.60100 1.47600 36.75300 1.000 40.83000 164 GLU A N 1
ATOM 1258 C CA . GLU A 1 164 ? -6.66300 2.41200 36.39600 1.000 43.83000 164 GLU A CA 1
ATOM 1259 C C . GLU A 1 164 ? -7.21600 3.13700 37.62000 1.000 41.81000 164 GLU A C 1
ATOM 1260 O O . GLU A 1 164 ? -7.45800 4.35100 37.57400 1.000 42.09000 164 GLU A O 1
ATOM 1266 N N . ASN A 1 165 ? -7.42300 2.42300 38.72600 1.000 40.66000 165 ASN A N 1
ATOM 1267 C CA . ASN A 1 165 ? -7.93500 3.08700 39.92400 1.000 38.49000 165 ASN A CA 1
ATOM 1268 C C . ASN A 1 165 ? -6.92600 4.07400 40.48800 1.000 34.12000 165 ASN A C 1
ATOM 1269 O O . ASN A 1 165 ? -7.30800 5.12200 41.02700 1.000 33.24000 165 ASN A O 1
ATOM 1274 N N . MET A 1 166 ? -5.63100 3.76100 40.39400 1.000 31.51000 166 MET A N 1
ATOM 1275 C CA . MET A 1 166 ? -4.64900 4.69800 40.93200 1.000 30.36000 166 MET A CA 1
ATOM 1276 C C . MET A 1 166 ? -4.54500 5.94100 40.04800 1.000 31.22000 166 MET A C 1
ATOM 1277 O O . MET A 1 166 ? -4.21900 7.01700 40.54700 1.000 29.86000 166 MET A O 1
ATOM 1282 N N . GLU A 1 167 ? -4.84200 5.84000 38.74400 1.000 34.84000 167 GLU A N 1
ATOM 1283 C CA . GLU A 1 167 ? -4.78500 7.04500 37.91300 1.000 38.20000 167 GLU A CA 1
ATOM 1284 C C . GLU A 1 167 ? -5.83800 8.06800 38.34000 1.000 36.54000 167 GLU A C 1
ATOM 1285 O O . GLU A 1 167 ? -5.55500 9.27300 38.39000 1.000 36.58000 167 GLU A O 1
ATOM 1291 N N . LYS A 1 168 ? -7.04700 7.61000 38.68100 1.000 37.43000 168 LYS A N 1
ATOM 1292 C CA . LYS A 1 168 ? -8.07400 8.54000 39.14700 1.000 38.99000 168 LYS A CA 1
ATOM 1293 C C . LYS A 1 168 ? -7.66800 9.21100 40.45700 1.000 34.02000 168 LYS A C 1
ATOM 1294 O O . LYS A 1 168 ? -7.83200 10.42500 40.62300 1.000 35.06000 168 LYS A O 1
ATOM 1300 N N . LEU A 1 169 ? -7.16600 8.42600 41.41800 1.000 29.11000 169 LEU A N 1
ATOM 1301 C CA . LEU A 1 169 ? -6.81300 9.00200 42.71200 1.000 28.37000 169 LEU A CA 1
ATOM 1302 C C . LEU A 1 169 ? -5.64700 9.97100 42.59700 1.000 25.00000 169 LEU A C 1
ATOM 1303 O O . LEU A 1 169 ? -5.55200 10.92700 43.37900 1.000 24.19000 169 LEU A O 1
ATOM 1308 N N . ALA A 1 170 ? -4.75100 9.75900 41.63500 1.000 24.88000 170 ALA A N 1
ATOM 1309 C CA . ALA A 1 170 ? -3.62000 10.66800 41.48400 1.000 27.80000 170 ALA A CA 1
ATOM 1310 C C . ALA A 1 170 ? -4.06000 12.07900 41.12700 1.000 29.64000 170 ALA A C 1
ATOM 1311 O O . ALA A 1 170 ? -3.30500 13.02800 41.36800 1.000 33.00000 170 ALA A O 1
ATOM 1313 N N . LYS A 1 171 ? -5.26600 12.24700 40.57400 1.000 28.90000 171 LYS A N 1
ATOM 1314 C CA A LYS A 1 171 ? -5.75400 13.59000 40.28200 0.560 29.30000 171 LYS A CA 1
ATOM 1315 C CA B LYS A 1 171 ? -5.75300 13.59000 40.28100 0.440 29.20000 171 LYS A CA 1
ATOM 1316 C C . LYS A 1 171 ? -6.04600 14.36000 41.56000 1.000 27.82000 171 LYS A C 1
ATOM 1317 O O . LYS A 1 171 ? -5.89600 15.58800 41.59800 1.000 29.56000 171 LYS A O 1
ATOM 1328 N N . LEU A 1 172 ? -6.48800 13.66800 42.60600 1.000 24.26000 172 LEU A N 1
ATOM 1329 C CA . LEU A 1 172 ? -6.77100 14.35100 43.86000 1.000 23.23000 172 LEU A CA 1
ATOM 1330 C C . LEU A 1 172 ? -5.48800 14.70000 44.60000 1.000 22.02000 172 LEU A C 1
ATOM 1331 O O . LEU A 1 172 ? -5.35600 15.80500 45.12800 1.000 23.33000 172 LEU A O 1
ATOM 1336 N N . PHE A 1 173 ? -4.51700 13.80300 44.60900 1.000 21.18000 173 PHE A N 1
ATOM 1337 C CA . PHE A 1 173 ? -3.29200 13.99900 45.37900 1.000 20.23000 173 PHE A CA 1
ATOM 1338 C C . PHE A 1 173 ? -2.17400 14.54500 44.50800 1.000 21.90000 173 PHE A C 1
ATOM 1339 O O . PHE A 1 173 ? -1.07100 14.01000 44.44700 1.000 25.54000 173 PHE A O 1
ATOM 1347 N N . SER A 1 174 ? -2.48400 15.63600 43.81200 1.000 21.05000 174 SER A N 1
ATOM 1348 C CA . SER A 1 174 ? -1.49900 16.30500 42.99600 1.000 23.27000 174 SER A CA 1
ATOM 1349 C C . SER A 1 174 ? -0.46800 17.00300 43.88100 1.000 22.37000 174 SER A C 1
ATOM 1350 O O . SER A 1 174 ? -0.72900 17.34700 45.03400 1.000 20.41000 174 SER A O 1
ATOM 1353 N N . LYS A 1 175 ? 0.72700 17.21400 43.33100 1.000 25.54000 175 LYS A N 1
ATOM 1354 C CA . LYS A 1 175 ? 1.75800 17.89400 44.10700 1.000 27.19000 175 LYS A CA 1
ATOM 1355 C C . LYS A 1 175 ? 1.28700 19.27800 44.54200 1.000 23.59000 175 LYS A C 1
ATOM 1356 O O . LYS A 1 175 ? 1.55900 19.70800 45.67100 1.000 21.53000 175 LYS A O 1
ATOM 1362 N N . GLU A 1 176 ? 0.54300 19.97400 43.67900 1.000 21.82000 176 GLU A N 1
ATOM 1363 C CA . GLU A 1 176 ? 0.08700 21.32000 44.02900 1.000 19.87000 176 GLU A CA 1
ATOM 1364 C C . GLU A 1 176 ? -0.90100 21.28900 45.18700 1.000 17.65000 176 GLU A C 1
ATOM 1365 O O . GLU A 1 176 ? -0.90500 22.19500 46.02000 1.000 18.04000 176 GLU A O 1
ATOM 1371 N N . ASN A 1 177 ? -1.74700 20.25900 45.24900 1.000 19.01000 177 ASN A N 1
ATOM 1372 C CA . ASN A 1 177 ? -2.72700 20.15500 46.33300 1.000 17.46000 177 ASN A CA 1
ATOM 1373 C C . ASN A 1 177 ? -2.04200 19.82200 47.65500 1.000 17.46000 177 ASN A C 1
ATOM 1374 O O . ASN A 1 177 ? -2.31600 20.45800 48.68100 1.000 17.62000 177 ASN A O 1
ATOM 1379 N N . LEU A 1 178 ? -1.13800 18.83600 47.64200 1.000 17.24000 178 LEU A N 1
ATOM 1380 C CA . LEU A 1 178 ? -0.39900 18.46800 48.85300 1.000 15.45000 178 LEU A CA 1
ATOM 1381 C C . LEU A 1 178 ? 0.37600 19.64900 49.41400 1.000 17.79000 178 LEU A C 1
ATOM 1382 O O . LEU A 1 178 ? 0.42300 19.84900 50.64000 1.000 17.64000 178 LEU A O 1
ATOM 1387 N N . GLU A 1 179 ? 1.00700 20.43200 48.53900 1.000 18.18000 179 GLU A N 1
ATOM 1388 C CA . GLU A 1 179 ? 1.86000 21.51400 48.99100 1.000 19.99000 179 GLU A CA 1
ATOM 1389 C C . GLU A 1 179 ? 1.09300 22.64600 49.65200 1.000 19.94000 179 GLU A C 1
ATOM 1390 O O . GLU A 1 179 ? 1.72700 23.53900 50.21100 1.000 22.09000 179 GLU A O 1
ATOM 1396 N N . GLN A 1 180 ? -0.23600 22.61600 49.65600 1.000 19.50000 180 GLN A N 1
ATOM 1397 C CA . GLN A 1 180 ? -0.99500 23.66300 50.32500 1.000 21.16000 180 GLN A CA 1
ATOM 1398 C C . GLN A 1 180 ? -0.90700 23.54800 51.83800 1.000 18.35000 180 GLN A C 1
ATOM 1399 O O . GLN A 1 180 ? -1.22100 24.52000 52.54200 1.000 20.65000 180 GLN A O 1
ATOM 1405 N N . TYR A 1 181 ? -0.50500 22.38500 52.34900 1.000 17.91000 181 TYR A N 1
ATOM 1406 C CA . TYR A 1 181 ? -0.62200 22.04000 53.75400 1.000 18.84000 181 TYR A CA 1
ATOM 1407 C C . TYR A 1 181 ? 0.73500 21.75500 54.38000 1.000 17.61000 181 TYR A C 1
ATOM 1408 O O . TYR A 1 181 ? 1.71200 21.44000 53.68500 1.000 17.16000 181 TYR A O 1
ATOM 1417 N N . PRO A 1 182 ? 0.82300 21.83900 55.70600 1.000 17.41000 182 PRO A N 1
ATOM 1418 C CA . PRO A 1 182 ? 2.09800 21.55400 56.36700 1.000 18.03000 182 PRO A CA 1
ATOM 1419 C C . PRO A 1 182 ? 2.52400 20.10400 56.13800 1.000 17.06000 182 PRO A C 1
ATOM 1420 O O . PRO A 1 182 ? 1.74000 19.16200 56.27600 1.000 17.25000 182 PRO A O 1
ATOM 1424 N N . TRP A 1 183 ? 3.80100 19.93300 55.79400 1.000 19.79000 183 TRP A N 1
ATOM 1425 C CA . TRP A 1 183 ? 4.35900 18.60200 55.65300 1.000 20.12000 183 TRP A CA 1
ATOM 1426 C C . TRP A 1 183 ? 4.25100 17.87200 56.97900 1.000 23.70000 183 TRP A C 1
ATOM 1427 O O . TRP A 1 183 ? 4.77700 18.32000 58.00900 1.000 27.06000 183 TRP A O 1
ATOM 1438 N N . GLY A 1 184 ? 3.58900 16.74300 56.93700 1.000 21.02000 184 GLY A N 1
ATOM 1439 C CA . GLY A 1 184 ? 3.28300 15.97800 58.13300 1.000 16.94000 184 GLY A CA 1
ATOM 1440 C C . GLY A 1 184 ? 1.83500 15.55700 58.12000 1.000 15.08000 184 GLY A C 1
ATOM 1441 O O . GLY A 1 184 ? 1.50100 14.48000 58.60300 1.000 15.61000 184 GLY A O 1
ATOM 1442 N N . TYR A 1 185 ? 0.96300 16.39600 57.55900 1.000 15.31000 185 TYR A N 1
ATOM 1443 C CA . TYR A 1 185 ? -0.43200 16.02600 57.40000 1.000 15.40000 185 TYR A CA 1
ATOM 1444 C C . TYR A 1 185 ? -1.00300 16.40300 56.04400 1.000 14.30000 185 TYR A C 1
ATOM 1445 O O . TYR A 1 185 ? -2.21400 16.57800 55.92100 1.000 15.47000 185 TYR A O 1
ATOM 1454 N N . GLN A 1 186 ? -0.15400 16.49400 55.01400 1.000 14.91000 186 GLN A N 1
ATOM 1455 C CA . GLN A 1 186 ? -0.62500 16.95100 53.71400 1.000 15.02000 186 GLN A CA 1
ATOM 1456 C C . GLN A 1 186 ? -1.64500 15.99500 53.08800 1.000 13.91000 186 GLN A C 1
ATOM 1457 O O . GLN A 1 186 ? -2.64300 16.45200 52.50700 1.000 15.71000 186 GLN A O 1
ATOM 1463 N N . TYR A 1 187 ? -1.39800 14.67600 53.12600 1.000 13.85000 187 TYR A N 1
ATOM 1464 C CA . TYR A 1 187 ? -2.35900 13.73400 52.53300 1.000 14.26000 187 TYR A CA 1
ATOM 1465 C C . TYR A 1 187 ? -3.67700 13.76300 53.28200 1.000 14.43000 187 TYR A C 1
ATOM 1466 O O . TYR A 1 187 ? -4.74900 13.75100 52.66400 1.000 16.32000 187 TYR A O 1
ATOM 1475 N N . LEU A 1 188 ? -3.61100 13.78700 54.61300 1.000 15.12000 188 LEU A N 1
ATOM 1476 C CA . LEU A 1 188 ? -4.82500 13.81700 55.42200 1.000 15.07000 188 LEU A CA 1
ATOM 1477 C C . LEU A 1 188 ? -5.63400 15.08200 55.14900 1.000 15.77000 188 LEU A C 1
ATOM 1478 O O . LEU A 1 188 ? -6.86500 15.03200 55.01600 1.000 14.73000 188 LEU A O 1
ATOM 1483 N N . ALA A 1 189 ? -4.94100 16.22100 55.03600 1.000 15.45000 189 ALA A N 1
ATOM 1484 C CA . ALA A 1 189 ? -5.59400 17.49500 54.75700 1.000 14.54000 189 ALA A CA 1
ATOM 1485 C C . ALA A 1 189 ? -6.25600 17.50000 53.38600 1.000 14.98000 189 ALA A C 1
ATOM 1486 O O . ALA A 1 189 ? -7.38600 17.97100 53.24500 1.000 16.65000 189 ALA A O 1
ATOM 1488 N N . VAL A 1 190 ? -5.56900 16.98600 52.36300 1.000 15.79000 190 VAL A N 1
ATOM 1489 C CA . VAL A 1 190 ? -6.16700 16.93300 51.03000 1.000 15.20000 190 VAL A CA 1
ATOM 1490 C C . VAL A 1 190 ? -7.45600 16.12400 51.06400 1.000 15.16000 190 VAL A C 1
ATOM 1491 O O . VAL A 1 190 ? -8.48500 16.53200 50.51500 1.000 16.40000 190 VAL A O 1
ATOM 1495 N N . ALA A 1 191 ? -7.40600 14.96000 51.70600 1.000 15.35000 191 ALA A N 1
ATOM 1496 C CA . ALA A 1 191 ? -8.54900 14.05600 51.71600 1.000 15.05000 191 ALA A CA 1
ATOM 1497 C C . ALA A 1 191 ? -9.69400 14.63300 52.53100 1.000 14.45000 191 ALA A C 1
ATOM 1498 O O . ALA A 1 191 ? -10.85100 14.51900 52.13900 1.000 15.27000 191 ALA A O 1
ATOM 1500 N N . GLN A 1 192 ? -9.39000 15.24100 53.67700 1.000 14.74000 192 GLN A N 1
ATOM 1501 C CA . GLN A 1 192 ? -10.43800 15.84400 54.49100 1.000 14.59000 192 GLN A CA 1
ATOM 1502 C C . GLN A 1 192 ? -11.04000 17.07000 53.80600 1.000 14.97000 192 GLN A C 1
ATOM 1503 O O . GLN A 1 192 ? -12.26200 17.27000 53.84000 1.000 15.41000 192 GLN A O 1
ATOM 1509 N N . ALA A 1 193 ? -10.21200 17.89800 53.16000 1.000 15.48000 193 ALA A N 1
ATOM 1510 C CA . ALA A 1 193 ? -10.73800 19.05200 52.43200 1.000 16.41000 193 ALA A CA 1
ATOM 1511 C C . ALA A 1 193 ? -11.63500 18.61000 51.27500 1.000 17.00000 193 ALA A C 1
ATOM 1512 O O . ALA A 1 193 ? -12.62300 19.27900 50.96400 1.000 17.67000 193 ALA A O 1
ATOM 1514 N N . ASN A 1 194 ? -11.30200 17.48200 50.62400 1.000 17.19000 194 ASN A N 1
ATOM 1515 C CA . ASN A 1 194 ? -12.15000 16.96400 49.55200 1.000 18.19000 194 ASN A CA 1
ATOM 1516 C C . ASN A 1 194 ? -13.51600 16.53500 50.07500 1.000 19.68000 194 ASN A C 1
ATOM 1517 O O . ASN A 1 194 ? -14.49800 16.52500 49.32400 1.000 21.26000 194 ASN A O 1
ATOM 1522 N N . LEU A 1 195 ? -13.59500 16.16900 51.35000 1.000 20.63000 195 LEU A N 1
ATOM 1523 C CA . LEU A 1 195 ? -14.85200 15.85500 52.00400 1.000 23.22000 195 LEU A CA 1
ATOM 1524 C C . LEU A 1 195 ? -15.62900 17.10400 52.38000 1.000 24.94000 195 LEU A C 1
ATOM 1525 O O . LEU A 1 195 ? -16.81600 16.99800 52.70600 1.000 28.28000 195 LEU A O 1
ATOM 1530 N N . GLY A 1 196 ? -14.99200 18.27000 52.35800 1.000 22.57000 196 GLY A N 1
ATOM 1531 C CA . GLY A 1 196 ? -15.64000 19.51600 52.71300 1.000 22.43000 196 GLY A CA 1
ATOM 1532 C C . GLY A 1 196 ? -15.22700 20.09900 54.04500 1.000 21.03000 196 GLY A C 1
ATOM 1533 O O . GLY A 1 196 ? -15.78100 21.12900 54.44800 1.000 23.81000 196 GLY A O 1
ATOM 1534 N N . TYR A 1 197 ? -14.28100 19.48800 54.74300 1.000 18.74000 197 TYR A N 1
ATOM 1535 C CA . TYR A 1 197 ? -13.87300 20.02600 56.02600 1.000 18.60000 197 TYR A CA 1
ATOM 1536 C C . TYR A 1 197 ? -12.98600 21.25200 55.83100 1.000 17.83000 197 TYR A C 1
ATOM 1537 O O . TYR A 1 197 ? -12.12000 21.26300 54.94200 1.000 18.56000 197 TYR A O 1
ATOM 1546 N N . PRO A 1 198 ? -13.11700 22.26100 56.68700 1.000 19.75000 198 PRO A N 1
ATOM 1547 C CA . PRO A 1 198 ? -12.05200 23.25900 56.80200 1.000 18.72000 198 PRO A CA 1
ATOM 1548 C C . PRO A 1 198 ? -10.84300 22.56300 57.39500 1.000 20.15000 198 PRO A C 1
ATOM 1549 O O . PRO A 1 198 ? -10.96800 21.61200 58.17300 1.000 22.86000 198 PRO A O 1
ATOM 1553 N N . ILE A 1 199 ? -9.66200 23.01500 57.01000 1.000 17.69000 199 ILE A N 1
ATOM 1554 C CA . ILE A 1 199 ? -8.41700 22.44900 57.52600 1.000 16.30000 199 ILE A CA 1
ATOM 1555 C C . ILE A 1 199 ? -7.64600 23.52100 58.28500 1.000 17.33000 199 ILE A C 1
ATOM 1556 O O . ILE A 1 199 ? -7.36100 24.59600 57.73700 1.000 17.38000 199 ILE A O 1
ATOM 1561 N N . ASP A 1 200 ? -7.28800 23.21300 59.52900 1.000 16.26000 200 ASP A N 1
ATOM 1562 C CA . ASP A 1 200 ? -6.43200 24.08000 60.33700 1.000 16.97000 200 ASP A CA 1
ATOM 1563 C C . ASP A 1 200 ? -4.99000 23.87600 59.87900 1.000 18.03000 200 ASP A C 1
ATOM 1564 O O . ASP A 1 200 ? -4.42300 22.78700 60.04600 1.000 19.00000 200 ASP A O 1
ATOM 1569 N N . LYS A 1 201 ? -4.40100 24.92100 59.29400 1.000 17.46000 201 LYS A N 1
ATOM 1570 C CA . LYS A 1 201 ? -3.04500 24.86200 58.76700 1.000 17.13000 201 LYS A CA 1
ATOM 1571 C C . LYS A 1 201 ? -1.99600 25.33600 59.76800 1.000 20.39000 201 LYS A C 1
ATOM 1572 O O . LYS A 1 201 ? -0.80900 25.40700 59.42300 1.000 20.65000 201 LYS A O 1
ATOM 1578 N N . LYS A 1 202 ? -2.40000 25.63200 61.00200 1.000 19.74000 202 LYS A N 1
ATOM 1579 C CA . LYS A 1 202 ? -1.51700 26.19500 62.01700 1.000 20.81000 202 LYS A CA 1
ATOM 1580 C C . LYS A 1 202 ? -1.29600 25.20900 63.16500 1.000 21.35000 202 LYS A C 1
ATOM 1581 O O . LYS A 1 202 ? -1.28700 25.58100 64.34000 1.000 25.75000 202 LYS A O 1
ATOM 1587 N N . LEU A 1 203 ? -1.11000 23.94100 62.83900 1.000 18.24000 203 LEU A N 1
ATOM 1588 C CA . LEU A 1 203 ? -0.85700 22.91700 63.83000 1.000 17.37000 203 LEU A CA 1
ATOM 1589 C C . LEU A 1 203 ? 0.61600 22.51500 63.80100 1.000 17.93000 203 LEU A C 1
ATOM 1590 O O . LEU A 1 203 ? 1.30800 22.69000 62.79400 1.000 19.55000 203 LEU A O 1
ATOM 1595 N N . PRO A 1 204 ? 1.13400 22.00200 64.91200 1.000 18.55000 204 PRO A N 1
ATOM 1596 C CA . PRO A 1 204 ? 2.57300 21.70800 64.98800 1.000 19.86000 204 PRO A CA 1
ATOM 1597 C C . PRO A 1 204 ? 2.92900 20.46800 64.19200 1.000 19.15000 204 PRO A C 1
ATOM 1598 O O . PRO A 1 204 ? 2.19100 19.48500 64.18000 1.000 17.66000 204 PRO A O 1
ATOM 1602 N N . THR A 1 205 ? 4.06800 20.51800 63.52200 1.000 19.74000 205 THR A N 1
ATOM 1603 C CA . THR A 1 205 ? 4.64800 19.33000 62.91500 1.000 23.53000 205 THR A CA 1
ATOM 1604 C C . THR A 1 205 ? 6.05100 19.13800 63.46000 1.000 27.90000 205 THR A C 1
ATOM 1605 O O . THR A 1 205 ? 6.49900 19.86400 64.35800 1.000 28.35000 205 THR A O 1
ATOM 1609 N N . TRP A 1 206 ? 6.78000 18.19300 62.86900 1.000 31.08000 206 TRP A N 1
ATOM 1610 C CA . TRP A 1 206 ? 8.20100 18.05700 63.15800 1.000 35.67000 206 TRP A CA 1
ATOM 1611 C C . TRP A 1 206 ? 9.08800 18.82100 62.18500 1.000 37.39000 206 TRP A C 1
ATOM 1612 O O . TRP A 1 206 ? 10.31200 18.63700 62.20700 1.000 38.62000 206 TRP A O 1
ATOM 1623 N N . LYS A 1 207 ? 8.51000 19.70800 61.37200 1.000 37.94000 207 LYS A N 1
ATOM 1624 C CA . LYS A 1 207 ? 9.29200 20.54600 60.47200 1.000 43.76000 207 LYS A CA 1
ATOM 1625 C C . LYS A 1 207 ? 9.04900 22.03900 60.65100 1.000 42.97000 207 LYS A C 1
ATOM 1626 O O . LYS A 1 207 ? 9.95600 22.82300 60.37800 1.000 47.40000 207 LYS A O 1
ATOM 1632 N N . ASN A 1 208 ? 7.87800 22.45800 61.13300 1.000 38.32000 208 ASN A N 1
ATOM 1633 C CA . ASN A 1 208 ? 7.55400 23.87600 61.19000 1.000 38.13000 208 ASN A CA 1
ATOM 1634 C C . ASN A 1 208 ? 7.94900 24.47500 62.54100 1.000 41.27000 208 ASN A C 1
ATOM 1635 O O . ASN A 1 208 ? 8.45400 23.79500 63.43900 1.000 40.05000 208 ASN A O 1
ATOM 1640 N N . GLU A 1 209 ? 7.70800 25.77400 62.68600 1.000 45.76000 209 GLU A N 1
ATOM 1641 C CA . GLU A 1 209 ? 8.15500 26.49600 63.86600 1.000 49.71000 209 GLU A CA 1
ATOM 1642 C C . GLU A 1 209 ? 7.25100 26.28400 65.07100 1.000 47.53000 209 GLU A C 1
ATOM 1643 O O . GLU A 1 209 ? 7.69100 26.50900 66.20200 1.000 47.56000 209 GLU A O 1
ATOM 1649 N N . LEU A 1 210 ? 6.00700 25.85600 64.85400 1.000 44.70000 210 LEU A N 1
ATOM 1650 C CA . LEU A 1 210 ? 5.08900 25.59400 65.95600 1.000 43.39000 210 LEU A CA 1
ATOM 1651 C C . LEU A 1 210 ? 5.54200 24.41600 66.81300 1.000 40.20000 210 LEU A C 1
ATOM 1652 O O . LEU A 1 210 ? 5.06400 24.26100 67.94300 1.000 35.92000 210 LEU A O 1
ATOM 1657 N N . TYR A 1 211 ? 6.44800 23.58400 66.29600 1.000 41.13000 211 TYR A N 1
ATOM 1658 C CA . TYR A 1 211 ? 7.08900 22.55500 67.11000 1.000 42.51000 211 TYR A CA 1
ATOM 1659 C C . TYR A 1 211 ? 7.61700 23.15600 68.40800 1.000 41.46000 211 TYR A C 1
ATOM 1660 O O . TYR A 1 211 ? 7.37600 22.62200 69.50100 1.000 39.21000 211 TYR A O 1
ATOM 1669 N N . HIS A 1 212 ? 8.29000 24.30900 68.30700 1.000 42.28000 212 HIS A N 1
ATOM 1670 C CA . HIS A 1 212 ? 8.93000 24.92000 69.47000 1.000 42.82000 212 HIS A CA 1
ATOM 1671 C C . HIS A 1 212 ? 7.91400 25.59300 70.38500 1.000 40.97000 212 HIS A C 1
ATOM 1672 O O . HIS A 1 212 ? 8.04600 25.53300 71.61500 1.000 40.40000 212 HIS A O 1
ATOM 1679 N N . THR A 1 213 ? 6.89900 26.25000 69.81100 1.000 38.43000 213 THR A N 1
ATOM 1680 C CA . THR A 1 213 ? 5.83600 26.81500 70.63800 1.000 38.24000 213 THR A CA 1
ATOM 1681 C C . THR A 1 213 ? 5.14500 25.73500 71.45900 1.000 35.75000 213 THR A C 1
ATOM 1682 O O . THR A 1 213 ? 4.72500 25.98000 72.59500 1.000 34.93000 213 THR A O 1
ATOM 1686 N N . MET A 1 214 ? 5.00500 24.53300 70.88800 1.000 35.18000 214 MET A N 1
ATOM 1687 C CA . MET A 1 214 ? 4.39000 23.42100 71.61100 1.000 33.75000 214 MET A CA 1
ATOM 1688 C C . MET A 1 214 ? 5.23300 23.01100 72.81200 1.000 33.52000 214 MET A C 1
ATOM 1689 O O . MET A 1 214 ? 4.71700 22.85000 73.92300 1.000 34.01000 214 MET A O 1
ATOM 1694 N N . TYR A 1 215 ? 6.52900 22.77500 72.58900 1.000 33.95000 215 TYR A N 1
ATOM 1695 C CA . TYR A 1 215 ? 7.38000 22.30800 73.67600 1.000 36.95000 215 TYR A CA 1
ATOM 1696 C C . TYR A 1 215 ? 7.49300 23.36100 74.77500 1.000 35.33000 215 TYR A C 1
ATOM 1697 O O . TYR A 1 215 ? 7.61900 23.01600 75.95500 1.000 35.63000 215 TYR A O 1
ATOM 1706 N N . ASP A 1 216 ? 7.40400 24.64300 74.41900 1.000 35.44000 216 ASP A N 1
ATOM 1707 C CA . ASP A 1 216 ? 7.42900 25.69100 75.43600 1.000 35.96000 216 ASP A CA 1
ATOM 1708 C C . ASP A 1 216 ? 6.16500 25.66400 76.29100 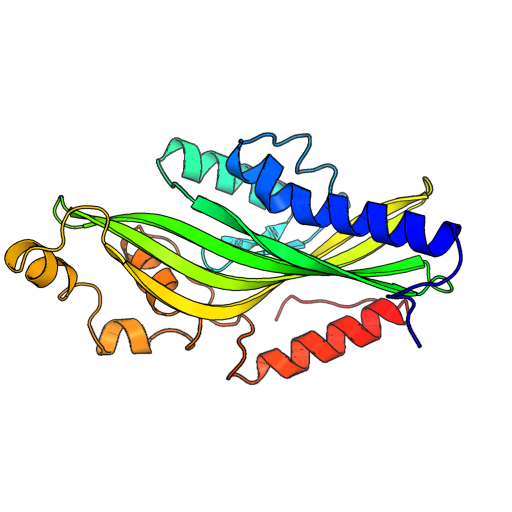1.000 34.42000 216 ASP A C 1
ATOM 1709 O O . ASP A 1 216 ? 6.23100 25.82200 77.51700 1.000 34.32000 216 ASP A O 1
ATOM 1714 N N . ALA A 1 217 ? 5.00200 25.46400 75.66300 1.000 32.39000 217 ALA A N 1
ATOM 1715 C CA . ALA A 1 217 ? 3.75800 25.37000 76.41800 1.000 30.48000 217 ALA A CA 1
ATOM 1716 C C . ALA A 1 217 ? 3.76500 24.15300 77.33000 1.000 29.65000 217 ALA A C 1
ATOM 1717 O O . ALA A 1 217 ? 3.18500 24.18300 78.42700 1.000 30.18000 217 ALA A O 1
ATOM 1719 N N . MET A 1 218 ? 4.38400 23.05300 76.87800 1.000 27.94000 218 MET A N 1
ATOM 1720 C CA . MET A 1 218 ? 4.43400 21.85700 77.71400 1.000 27.96000 218 MET A CA 1
ATOM 1721 C C . MET A 1 218 ? 5.27600 22.11200 78.96200 1.000 29.70000 218 MET A C 1
ATOM 1722 O O . MET A 1 218 ? 4.88300 21.74100 80.07200 1.000 31.03000 218 MET A O 1
ATOM 1727 N N . LYS A 1 219 ? 6.41000 22.79300 78.80800 1.000 31.69000 219 LYS A N 1
ATOM 1728 C CA . LYS A 1 219 ? 7.24800 23.10900 79.96100 1.000 34.16000 219 LYS A CA 1
ATOM 1729 C C . LYS A 1 219 ? 6.50600 24.00100 80.95500 1.000 33.00000 219 LYS A C 1
ATOM 1730 O O . LYS A 1 219 ? 6.51100 23.73900 82.16200 1.000 32.71000 219 LYS A O 1
ATOM 1736 N N . GLU A 1 220 ? 5.84000 25.04900 80.46500 1.000 32.09000 220 GLU A N 1
ATOM 1737 C CA . GLU A 1 220 ? 5.13600 25.95600 81.36800 1.000 33.18000 220 GLU A CA 1
ATOM 1738 C C . GLU A 1 220 ? 3.98600 25.25500 82.08800 1.000 30.26000 220 GLU A C 1
ATOM 1739 O O . GLU A 1 220 ? 3.75700 25.48700 83.28200 1.000 31.71000 220 GLU A O 1
ATOM 1745 N N . TRP A 1 221 ? 3.24600 24.40000 81.38000 1.000 26.83000 221 TRP A N 1
ATOM 1746 C CA . TRP A 1 221 ? 2.20700 23.60200 82.02100 1.000 24.95000 221 TRP A CA 1
ATOM 1747 C C . TRP A 1 221 ? 2.76700 22.80000 83.18500 1.000 26.64000 221 TRP A C 1
ATOM 1748 O O . TRP A 1 221 ? 2.15300 22.72300 84.25600 1.000 25.98000 221 TRP A O 1
ATOM 1759 N N . MET A 1 222 ? 3.92700 22.17200 82.98700 1.000 27.86000 222 MET A N 1
ATOM 1760 C CA . MET A 1 222 ? 4.45900 21.29200 84.02000 1.000 28.00000 222 MET A CA 1
ATOM 1761 C C . MET A 1 222 ? 4.89100 22.08100 85.24300 1.000 31.08000 222 MET A C 1
ATOM 1762 O O . MET A 1 222 ? 4.86200 21.55700 86.36200 1.000 32.14000 222 MET A O 1
ATOM 1767 N N . GLU A 1 223 ? 5.30100 23.33100 85.04200 1.000 33.71000 223 GLU A N 1
ATOM 1768 C CA . GLU A 1 223 ? 5.66000 24.23000 86.12100 1.000 36.09000 223 GLU A CA 1
ATOM 1769 C C . GLU A 1 223 ? 4.45200 24.73600 86.89500 1.000 34.70000 223 GLU A C 1
ATOM 1770 O O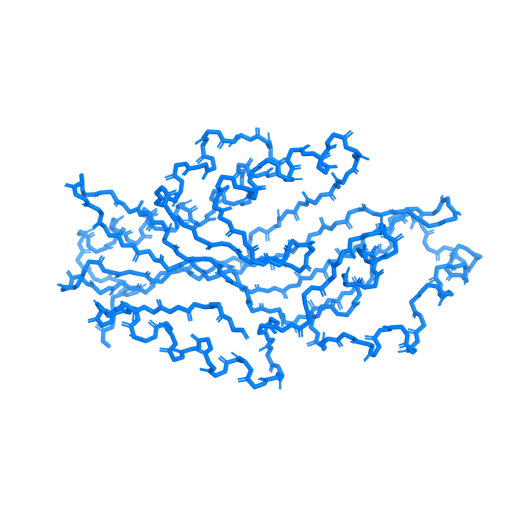 . GLU A 1 223 ? 4.63300 25.47400 87.87000 1.000 36.03000 223 GLU A O 1
ATOM 1776 N N . GLY A 1 224 ? 3.24100 24.38200 86.49400 1.000 34.40000 224 GLY A N 1
ATOM 1777 C CA . GLY A 1 224 ? 2.05100 24.83300 87.18700 1.000 35.66000 224 GLY A CA 1
ATOM 1778 C C . GLY A 1 224 ? 1.45200 26.12100 86.67500 1.000 36.59000 224 GLY A C 1
ATOM 1779 O O . GLY A 1 224 ? 0.53100 26.64900 87.30900 1.000 37.08000 224 GLY A O 1
ATOM 1780 N N . LYS A 1 225 ? 1.92800 26.63700 85.54800 1.000 37.24000 225 LYS A N 1
ATOM 1781 C CA . LYS A 1 225 ? 1.45900 27.90700 85.02400 1.000 39.79000 225 LYS A CA 1
ATOM 1782 C C . LYS A 1 225 ? 0.25800 27.70200 84.11000 1.000 40.74000 225 LYS A C 1
ATOM 1783 O O . LYS A 1 225 ? -0.02700 26.59100 83.65000 1.000 40.00000 225 LYS A O 1
ATOM 1789 N N . GLU A 1 226 ? -0.45800 28.79900 83.86800 1.000 43.01000 226 GLU A N 1
ATOM 1790 C CA . GLU A 1 226 ? -1.49700 28.81900 82.85100 1.000 45.94000 226 GLU A CA 1
ATOM 1791 C C . GLU A 1 226 ? -0.85800 28.97200 81.47500 1.000 44.37000 226 GLU A C 1
ATOM 1792 O O . GLU A 1 226 ? 0.20000 29.58900 81.31800 1.000 44.45000 226 GLU A O 1
ATOM 1798 N N . ILE A 1 227 ? -1.50900 28.39400 80.47600 1.000 43.23000 227 ILE A N 1
ATOM 1799 C CA . ILE A 1 227 ? -1.08700 28.46700 79.08600 1.000 43.13000 227 ILE A CA 1
ATOM 1800 C C . ILE A 1 227 ? -2.30700 28.82100 78.23800 1.000 46.19000 227 ILE A C 1
ATOM 1801 O O . ILE A 1 227 ? -3.42000 28.93600 78.74500 1.000 49.40000 227 ILE A O 1
ATOM 1806 N N . ASP A 1 228 ? -2.08900 28.99200 76.93500 1.000 46.78000 228 ASP A N 1
ATOM 1807 C CA . ASP A 1 228 ? -3.20300 29.15500 75.99900 1.000 48.59000 228 ASP A CA 1
ATOM 1808 C C . ASP A 1 228 ? -2.70500 28.73800 74.62600 1.000 47.17000 228 ASP A C 1
ATOM 1809 O O . ASP A 1 228 ? -1.79400 29.36800 74.07600 1.000 46.97000 228 ASP A O 1
ATOM 1814 N N . LEU A 1 229 ? -3.27400 27.66200 74.09600 1.000 45.37000 229 LEU A N 1
ATOM 1815 C CA . LEU A 1 229 ? -2.87200 27.10500 72.81500 1.000 44.24000 229 LEU A CA 1
ATOM 1816 C C . LEU A 1 229 ? -3.62100 27.72000 71.64800 1.000 45.10000 229 LEU A C 1
ATOM 1817 O O . LEU A 1 229 ? -3.43600 27.27000 70.50900 1.000 43.06000 229 LEU A O 1
ATOM 1822 N N . HIS A 1 230 ? -4.48500 28.70700 71.91400 1.000 46.31000 230 HIS A N 1
ATOM 1823 C CA . HIS A 1 230 ? -5.22900 29.41200 70.87700 1.000 49.78000 230 HIS A CA 1
ATOM 1824 C C . HIS A 1 230 ? -4.27100 30.31000 70.10400 1.000 54.61000 230 HIS A C 1
ATOM 1825 O O . HIS A 1 230 ? -4.08800 31.47700 70.46300 1.000 58.09000 230 HIS A O 1
ATOM 1832 N N . TRP A 1 231 ? -3.63700 29.77900 69.06100 1.000 56.10000 231 TRP A N 1
ATOM 1833 C CA . TRP A 1 231 ? -2.67500 30.56000 68.27800 1.000 57.20000 231 TRP A CA 1
ATOM 1834 C C . TRP A 1 231 ? -3.36700 31.21200 67.08500 1.000 60.15000 231 TRP A C 1
ATOM 1835 O O . TRP A 1 231 ? -2.71300 31.81700 66.23900 1.000 62.69000 231 TRP A O 1
#

Foldseek 3Di:
DWDWPDDDPVSVVVFVQLQVLVCCCQVCLQVVVLVSVPVQADQAAWEADFQPGIDGSVRVNVVSVVVVVVPWHKHKAWDDWTKTAQVVQQKIKIWTWIWIWTWAADPRFIWIKTWTWIKIFTWGQDPVRHIHGRYIAIAQEAMDIGGDPDDDPVVVVRVCVQVDPVQLVVADHRCSVVNSRSVVVPGHGDRPGHYPPDPVVVVVVVQNVCSNVNHDDDPND

Nearest PDB structures (foldseek):
  7kd9-assembly3_H  TM=9.594E-01  e=5.300E-39  Blastobotrys adeninivorans
  7jmv-assembly1_A  TM=9.618E-01  e=3.333E-30  Madurella mycetomatis
  7jmr-assembly1_A  TM=9.545E-01  e=3.333E-30  Madurella mycetomatis
  3f7x-assembly1_A-2  TM=6.096E-01  e=4.663E-05  Pseudomonas putida KT2440
  9jp5-assembly1_F  TM=6.123E-01  e=3.177E-04  Rhodococcus jostii RHA1

InterPro domains:
  IPR032710 NTF2-like domain superfamily [SSF54427] (21-152)
  IPR037401 SnoaL-like domain [PF13577] (20-119)

Organism: Blastobotrys adeninivorans (NCBI:txid409370)

Radius of gyration: 18.26 Å; Cα contacts (8 Å, |Δi|>4): 428; chains: 1; bounding box: 37×35×58 Å

Solvent-accessible surface area: 11106 Å² total; per-residue (Å²): 202,84,16,86,114,128,50,81,123,117,36,51,94,14,18,100,92,0,11,120,18,0,78,3,3,15,91,66,7,35,62,51,77,34,86,62,0,56,116,7,6,11,114,83,0,14,0,10,12,4,23,15,13,46,38,64,0,82,41,1,20,94,55,3,81,60,10,50,129,178,55,20,106,12,87,18,118,66,61,34,20,114,5,20,1,12,60,157,48,97,34,0,2,0,56,0,79,1,12,15,11,0,100,11,117,44,109,60,12,50,1,17,0,9,0,42,4,52,1,2,0,0,0,36,52,42,118,119,33,65,18,35,0,50,15,3,1,1,4,2,30,115,26,115,51,31,58,60,40,128,77,61,85,116,39,51,118,62,5,58,145,15,23,38,143,124,46,8,125,107,25,27,127,2,0,27,58,1,0,2,0,2,37,72,90,63,46,100,28,32,109,138,0,0,1,124,140,35,130,34,75,116,61,0,104,83,13,10,117,71,7,2,79,34,108,164,22,88,0,98,99